Protein AF-A0AAW1U3R9-F1 (afdb_monomer_lite)

Structure (mmCIF, N/CA/C/O backbone):
data_AF-A0AAW1U3R9-F1
#
_entry.id   AF-A0AAW1U3R9-F1
#
loop_
_atom_site.group_PDB
_atom_site.id
_atom_site.type_symbol
_atom_site.label_atom_id
_atom_site.label_alt_id
_atom_site.label_comp_id
_atom_site.label_asym_id
_atom_site.label_entity_id
_atom_site.label_seq_id
_atom_site.pdbx_PDB_ins_code
_atom_site.Cartn_x
_atom_site.Cartn_y
_atom_site.Cartn_z
_atom_site.occupancy
_atom_site.B_iso_or_equiv
_atom_site.auth_seq_id
_atom_site.auth_comp_id
_atom_site.auth_asym_id
_atom_site.auth_atom_id
_atom_site.pdbx_PDB_model_num
ATOM 1 N N . MET A 1 1 ? 15.824 16.872 3.178 1.00 39.62 1 MET A N 1
ATOM 2 C CA . MET A 1 1 ? 15.688 17.843 2.066 1.00 39.62 1 MET A CA 1
ATOM 3 C C . MET A 1 1 ? 14.621 17.312 1.113 1.00 39.62 1 MET A C 1
ATOM 5 O O . MET A 1 1 ? 14.608 16.121 0.839 1.00 39.62 1 MET A O 1
ATOM 9 N N . LYS A 1 2 ? 13.639 18.150 0.780 1.00 33.94 2 LYS A N 1
ATOM 10 C CA . LYS A 1 2 ? 12.244 17.809 0.446 1.00 33.94 2 LYS A CA 1
ATOM 11 C C . LYS A 1 2 ? 12.051 17.115 -0.921 1.00 33.94 2 LYS A C 1
ATOM 13 O O . LYS A 1 2 ? 12.224 17.749 -1.955 1.00 33.94 2 LYS A O 1
ATOM 18 N N . ILE A 1 3 ? 11.537 15.877 -0.913 1.00 35.34 3 ILE A N 1
ATOM 19 C CA . ILE A 1 3 ? 10.989 15.149 -2.088 1.00 35.34 3 ILE A CA 1
ATOM 20 C C . ILE A 1 3 ? 9.846 15.938 -2.759 1.00 35.34 3 ILE A C 1
ATOM 22 O O . ILE A 1 3 ? 9.614 15.820 -3.958 1.00 35.34 3 ILE A O 1
ATOM 26 N N . THR A 1 4 ? 9.201 16.838 -2.013 1.00 36.66 4 THR A N 1
ATOM 27 C CA . THR A 1 4 ? 8.191 17.774 -2.518 1.00 36.66 4 THR A CA 1
ATOM 28 C C . THR A 1 4 ? 8.720 18.676 -3.632 1.00 36.66 4 THR A C 1
ATOM 30 O O . THR A 1 4 ? 7.953 19.051 -4.501 1.00 36.66 4 THR A O 1
ATOM 33 N N . HIS A 1 5 ? 10.016 19.011 -3.651 1.00 41.31 5 HIS A N 1
ATOM 34 C CA . HIS A 1 5 ? 10.541 19.919 -4.675 1.00 41.31 5 HIS A CA 1
ATOM 35 C C . HIS A 1 5 ? 10.673 19.224 -6.037 1.00 41.31 5 HIS A C 1
ATOM 37 O O . HIS A 1 5 ? 10.404 19.842 -7.053 1.00 41.31 5 HIS A O 1
ATOM 43 N N . ILE A 1 6 ? 10.983 17.927 -6.099 1.00 42.72 6 ILE A N 1
ATOM 44 C CA . ILE A 1 6 ? 11.192 17.245 -7.390 1.00 42.72 6 ILE A CA 1
ATOM 45 C C . ILE A 1 6 ? 9.879 17.120 -8.179 1.00 42.72 6 ILE A C 1
ATOM 47 O O . ILE A 1 6 ? 9.865 17.349 -9.387 1.00 42.72 6 ILE A O 1
ATOM 51 N N . ASN A 1 7 ? 8.766 16.838 -7.497 1.00 37.41 7 ASN A N 1
ATOM 52 C CA . ASN A 1 7 ? 7.458 16.741 -8.147 1.00 37.41 7 ASN A CA 1
ATOM 53 C C . ASN A 1 7 ? 6.934 18.113 -8.592 1.00 37.41 7 ASN A C 1
ATOM 55 O O . ASN A 1 7 ? 6.394 18.215 -9.688 1.00 37.41 7 ASN A O 1
ATOM 59 N N . THR A 1 8 ? 7.163 19.176 -7.813 1.00 43.41 8 THR A N 1
ATOM 60 C CA . THR A 1 8 ? 6.803 20.543 -8.222 1.00 43.41 8 THR A CA 1
ATOM 61 C C . THR A 1 8 ? 7.643 21.020 -9.408 1.00 43.41 8 THR A C 1
ATOM 63 O O . THR A 1 8 ? 7.096 21.614 -10.326 1.00 43.41 8 THR A O 1
ATOM 66 N N . TYR A 1 9 ? 8.936 20.682 -9.464 1.00 46.53 9 TYR A N 1
ATOM 67 C CA . TYR A 1 9 ? 9.798 21.022 -10.601 1.00 46.53 9 TYR A CA 1
ATOM 68 C C . TYR A 1 9 ? 9.430 20.265 -11.884 1.00 46.53 9 TYR A C 1
ATOM 70 O O . TYR A 1 9 ? 9.568 20.822 -12.970 1.00 46.53 9 TYR A O 1
ATOM 78 N N . LEU A 1 10 ? 8.940 19.024 -11.789 1.00 44.44 10 LEU A N 1
ATOM 79 C CA . LEU A 1 10 ? 8.416 18.285 -12.944 1.00 44.44 10 LEU A CA 1
ATOM 80 C C . LEU A 1 10 ? 7.095 18.882 -13.447 1.00 44.44 10 LEU A C 1
ATOM 82 O O . LEU A 1 10 ? 6.896 18.989 -14.654 1.00 44.44 10 LEU A O 1
ATOM 86 N N . ASP A 1 11 ? 6.229 19.329 -12.539 1.00 45.34 11 ASP A N 1
ATOM 87 C CA . ASP A 1 11 ? 4.940 19.930 -12.888 1.00 45.34 11 ASP A CA 1
ATOM 88 C C . ASP A 1 11 ? 5.079 21.379 -13.404 1.00 45.34 11 ASP A C 1
ATOM 90 O O . ASP A 1 11 ? 4.362 21.792 -14.318 1.00 45.34 11 ASP A O 1
ATOM 94 N N . GLU A 1 12 ? 6.046 22.144 -12.884 1.00 46.62 12 GLU A N 1
ATOM 95 C CA . GLU A 1 12 ? 6.396 23.496 -13.345 1.00 46.62 12 GLU A CA 1
ATOM 96 C C . GLU A 1 12 ? 7.196 23.483 -14.653 1.00 46.62 12 GLU A C 1
ATOM 98 O O . GLU A 1 12 ? 6.932 24.302 -15.534 1.00 46.62 12 GLU A O 1
ATOM 103 N N . ALA A 1 13 ? 8.105 22.520 -14.852 1.00 47.97 13 ALA A N 1
ATOM 104 C CA . ALA A 1 13 ? 8.829 22.363 -16.117 1.00 47.97 13 ALA A CA 1
ATOM 105 C C . ALA A 1 13 ? 7.914 21.974 -17.293 1.00 47.97 13 ALA A C 1
ATOM 107 O O . ALA A 1 13 ? 8.300 22.153 -18.449 1.00 47.97 13 ALA A O 1
ATOM 108 N N . MET A 1 14 ? 6.702 21.481 -17.013 1.00 48.50 14 MET A N 1
ATOM 109 C CA . MET A 1 14 ? 5.682 21.170 -18.019 1.00 48.50 14 MET A CA 1
ATOM 110 C C . MET A 1 14 ? 4.652 22.297 -18.246 1.00 48.50 14 MET A C 1
ATOM 112 O O . MET A 1 14 ? 3.808 22.152 -19.133 1.00 48.50 14 MET A O 1
ATOM 116 N N . LYS A 1 15 ? 4.681 23.417 -17.495 1.00 48.59 15 LYS A N 1
ATOM 117 C CA . LYS A 1 15 ? 3.555 24.380 -17.460 1.00 48.59 15 LYS A CA 1
ATOM 118 C C . LYS A 1 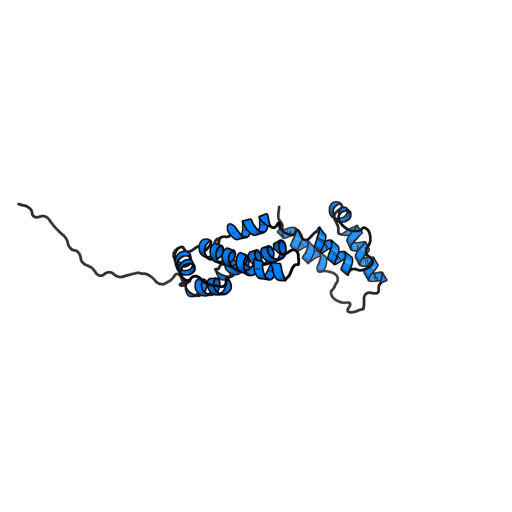15 ? 3.646 25.682 -18.279 1.00 48.59 15 LYS A C 1
ATOM 120 O O . LYS A 1 15 ? 2.563 26.162 -18.617 1.00 48.59 15 LYS A O 1
ATOM 125 N N . PRO A 1 16 ? 4.789 26.241 -18.727 1.00 48.34 16 PRO A N 1
ATOM 126 C CA . PRO A 1 16 ? 4.748 27.368 -19.660 1.00 48.34 16 PRO A CA 1
ATOM 127 C C . PRO A 1 16 ? 5.322 26.973 -21.028 1.00 48.34 16 PRO A C 1
ATOM 129 O O . PRO A 1 16 ? 6.517 27.094 -21.277 1.00 48.34 16 PRO A O 1
ATOM 132 N N . GLY A 1 17 ? 4.458 26.492 -21.929 1.00 42.78 17 GLY A N 1
ATOM 133 C CA . GLY A 1 17 ? 4.815 26.332 -23.348 1.00 42.78 17 GLY A CA 1
ATOM 134 C C . GLY A 1 17 ? 3.877 25.458 -24.183 1.00 42.78 17 GLY A C 1
ATOM 135 O O . GLY A 1 17 ? 3.755 25.677 -25.381 1.00 42.78 17 GLY A O 1
ATOM 136 N N . ILE A 1 18 ? 3.156 24.512 -23.572 1.00 47.62 18 ILE A N 1
ATOM 137 C CA . ILE A 1 18 ? 2.282 23.564 -24.298 1.00 47.62 18 ILE A CA 1
ATOM 138 C C . ILE A 1 18 ? 0.800 23.921 -24.105 1.00 47.62 18 ILE A C 1
ATOM 140 O O . ILE A 1 18 ? -0.065 23.073 -23.909 1.00 47.62 18 ILE A O 1
ATOM 144 N N . ARG A 1 19 ? 0.475 25.216 -24.136 1.00 42.66 19 ARG A N 1
ATOM 145 C CA . ARG A 1 19 ? -0.903 25.671 -24.348 1.00 42.66 19 ARG A CA 1
ATOM 146 C C . ARG A 1 19 ? -0.924 26.447 -25.654 1.00 42.66 19 ARG A C 1
ATOM 148 O O . ARG A 1 19 ? -0.428 27.563 -25.707 1.00 42.66 19 ARG A O 1
ATOM 155 N N . LYS A 1 20 ? -1.542 25.829 -26.665 1.00 44.88 20 LYS A N 1
ATOM 156 C CA . LYS A 1 20 ? -1.726 26.277 -28.059 1.00 44.88 20 LYS A CA 1
ATOM 157 C C . LYS A 1 20 ? -0.583 25.935 -29.017 1.00 44.88 20 LYS A C 1
ATOM 159 O O . LYS A 1 20 ? 0.179 26.792 -29.427 1.00 44.88 20 LYS A O 1
ATOM 164 N N . THR A 1 21 ? -0.578 24.693 -29.482 1.00 38.50 21 THR A N 1
ATOM 165 C CA . THR A 1 21 ? -0.557 24.398 -30.925 1.00 38.50 21 THR A CA 1
ATOM 166 C C . THR A 1 21 ? -1.086 22.980 -31.112 1.00 38.50 21 THR A C 1
ATOM 168 O O . THR A 1 21 ? -0.367 21.998 -30.982 1.00 38.50 21 THR A O 1
ATOM 171 N N . GLY A 1 22 ? -2.375 22.866 -31.436 1.00 40.59 22 GLY A N 1
ATOM 172 C CA . GLY A 1 22 ? -2.944 21.670 -32.066 1.00 40.59 22 GLY A CA 1
ATOM 173 C C . GLY A 1 22 ? -2.474 21.535 -33.518 1.00 40.59 22 GLY A C 1
ATOM 174 O O . GLY A 1 22 ? -3.280 21.292 -34.405 1.00 40.59 22 GLY A O 1
ATOM 175 N N . ALA A 1 23 ? -1.184 21.764 -33.769 1.00 42.22 23 ALA A N 1
ATOM 176 C CA . ALA A 1 23 ? -0.539 21.563 -35.052 1.00 42.22 23 ALA A CA 1
ATOM 177 C C . ALA A 1 23 ? 0.399 20.375 -34.872 1.00 42.22 23 ALA A C 1
ATOM 179 O O . ALA A 1 23 ? 1.273 20.403 -34.008 1.00 42.22 23 ALA A O 1
ATOM 180 N N . SER A 1 24 ? 0.158 19.318 -35.643 1.00 52.19 24 SER A N 1
ATOM 181 C CA . SER A 1 24 ? 0.940 18.084 -35.643 1.00 52.19 24 SER A CA 1
ATOM 182 C C . SER A 1 24 ? 2.437 18.413 -35.632 1.00 52.19 24 SER A C 1
ATOM 184 O O . SER A 1 24 ? 2.972 18.906 -36.626 1.00 52.19 24 SER A O 1
ATOM 186 N N . ILE A 1 25 ? 3.107 18.218 -34.488 1.00 58.38 25 ILE A N 1
ATOM 187 C CA . ILE A 1 25 ? 4.553 18.433 -34.379 1.00 58.38 25 ILE A CA 1
ATOM 188 C C . ILE A 1 25 ? 5.190 17.465 -35.372 1.00 58.38 25 ILE A C 1
ATOM 190 O O . ILE A 1 25 ? 5.087 16.247 -35.204 1.00 58.38 25 ILE A O 1
ATOM 194 N N . ASN A 1 26 ? 5.812 18.009 -36.417 1.00 69.75 26 ASN A N 1
ATOM 195 C CA . ASN A 1 26 ? 6.507 17.223 -37.426 1.00 69.75 26 ASN A CA 1
ATOM 196 C C . ASN A 1 26 ? 7.661 16.419 -36.795 1.00 69.75 26 ASN A C 1
ATOM 198 O O . ASN A 1 26 ? 8.119 16.697 -35.684 1.00 69.75 26 ASN A O 1
ATOM 202 N N . GLU A 1 27 ? 8.140 15.394 -37.495 1.00 63.88 27 GLU A N 1
ATOM 203 C CA . GLU A 1 27 ? 9.161 14.486 -36.957 1.00 63.88 27 GLU A CA 1
ATOM 204 C C . GLU A 1 27 ? 10.442 15.209 -36.510 1.00 63.88 27 GLU A C 1
ATOM 206 O O . GLU A 1 27 ? 11.041 14.867 -35.488 1.00 63.88 27 GLU A O 1
ATOM 211 N N . SER A 1 28 ? 10.807 16.276 -37.221 1.00 65.38 28 SER A N 1
ATOM 212 C CA . SER A 1 28 ? 11.944 17.138 -36.896 1.00 65.38 28 SER A CA 1
ATOM 213 C C . SER 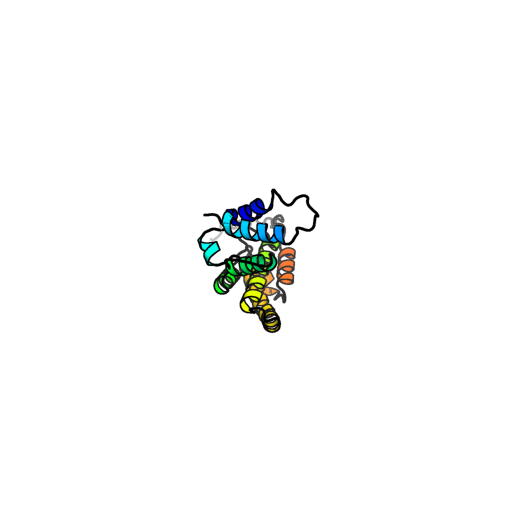A 1 28 ? 11.756 17.903 -35.581 1.00 65.38 28 SER A C 1
ATOM 215 O O . SER A 1 28 ? 12.684 17.970 -34.775 1.00 65.38 28 SER A O 1
ATOM 217 N N . GLY A 1 29 ? 10.559 18.430 -35.312 1.00 68.38 29 GLY A N 1
ATOM 218 C CA . GLY A 1 29 ? 10.229 19.104 -34.055 1.00 68.38 29 GLY A CA 1
ATOM 219 C C . GLY A 1 29 ? 10.221 18.144 -32.867 1.00 68.38 29 GLY A C 1
ATOM 220 O O . GLY A 1 29 ? 10.686 18.497 -31.782 1.00 68.38 29 GLY A O 1
ATOM 221 N N . ARG A 1 30 ? 9.784 16.894 -33.084 1.00 66.44 30 ARG A N 1
ATOM 222 C CA . ARG A 1 30 ? 9.853 15.833 -32.068 1.00 66.44 30 ARG A CA 1
ATOM 223 C C . ARG A 1 30 ? 11.303 15.524 -31.695 1.00 66.44 30 ARG A C 1
ATOM 225 O O . ARG A 1 30 ? 11.636 15.615 -30.518 1.00 66.44 30 ARG A O 1
ATOM 232 N N . LYS A 1 31 ? 12.174 15.282 -32.683 1.00 69.06 31 LYS A N 1
ATOM 233 C CA . LYS A 1 31 ? 13.616 15.039 -32.468 1.00 69.06 31 LYS A CA 1
ATOM 234 C C . LYS A 1 31 ? 14.325 16.212 -31.788 1.00 69.06 31 LYS A C 1
ATOM 236 O O . LYS A 1 31 ? 15.209 16.003 -30.955 1.00 69.06 31 LYS A O 1
ATOM 241 N N . PHE A 1 32 ? 13.942 17.447 -32.116 1.00 73.69 32 PHE A N 1
ATOM 242 C CA . PHE A 1 32 ? 14.482 18.638 -31.459 1.00 73.69 32 PHE A CA 1
ATOM 243 C C . PHE A 1 32 ? 14.110 18.683 -29.971 1.00 73.69 32 PHE A C 1
ATOM 245 O O . PHE A 1 32 ? 14.983 18.898 -29.134 1.00 73.69 32 PHE A O 1
ATOM 252 N N . LEU A 1 33 ? 12.847 18.407 -29.629 1.00 70.06 33 LEU A N 1
ATOM 253 C CA . LEU A 1 33 ? 12.381 18.334 -28.241 1.00 70.06 33 LEU A CA 1
ATOM 254 C C . LEU A 1 33 ? 13.094 17.233 -27.449 1.00 70.06 33 LEU A C 1
ATOM 256 O O . LEU A 1 33 ? 13.554 17.494 -26.338 1.00 70.06 33 LEU A O 1
ATOM 260 N N . THR A 1 34 ? 13.253 16.037 -28.025 1.00 70.94 34 THR A N 1
ATOM 261 C CA . THR A 1 34 ? 14.013 14.937 -27.408 1.00 70.94 34 THR A CA 1
ATOM 262 C C . THR A 1 34 ? 15.437 15.383 -27.069 1.00 70.94 34 THR A C 1
ATOM 264 O O . THR A 1 34 ? 15.878 15.268 -25.926 1.00 70.94 34 THR A O 1
ATOM 267 N N . ASN A 1 35 ? 16.146 15.958 -28.045 1.00 71.69 35 ASN A N 1
ATOM 268 C CA . ASN A 1 35 ? 17.522 16.419 -27.869 1.00 71.69 35 ASN A CA 1
ATOM 269 C C . ASN A 1 35 ? 17.633 17.577 -26.877 1.00 71.69 35 ASN A C 1
ATOM 271 O O . ASN A 1 35 ? 18.575 17.624 -26.087 1.00 71.69 35 ASN A O 1
ATOM 275 N N . PHE A 1 36 ? 16.678 18.505 -26.900 1.00 75.56 36 PHE A N 1
ATOM 276 C CA . PHE A 1 36 ? 16.628 19.612 -25.959 1.00 75.56 36 PHE A CA 1
ATOM 277 C C . PHE A 1 36 ? 16.486 19.103 -24.522 1.00 75.56 36 PHE A C 1
ATOM 279 O O . PHE A 1 36 ? 17.268 19.504 -23.660 1.00 75.56 36 PHE A O 1
ATOM 286 N N . VAL A 1 37 ? 15.555 18.179 -24.265 1.00 71.44 37 VAL A N 1
ATOM 287 C CA . VAL A 1 37 ? 15.361 17.581 -22.935 1.00 71.44 37 VAL A CA 1
ATOM 288 C C . VAL A 1 37 ? 16.625 16.848 -22.481 1.00 71.44 37 VAL A C 1
ATOM 290 O O . VAL A 1 37 ? 17.114 17.124 -21.385 1.00 71.44 37 VAL A O 1
ATOM 293 N N . LEU A 1 38 ? 17.205 16.000 -23.338 1.00 68.38 38 LEU A N 1
ATOM 294 C CA . LEU A 1 38 ? 18.413 15.233 -23.017 1.00 68.38 38 LEU A CA 1
ATOM 295 C C . LEU A 1 38 ? 19.617 16.114 -22.676 1.00 68.38 38 LEU A C 1
ATOM 297 O O . LEU A 1 38 ? 20.363 15.807 -21.748 1.00 68.38 38 LEU A O 1
ATOM 301 N N . LYS A 1 39 ? 19.811 17.215 -23.410 1.00 69.12 39 LYS A N 1
ATOM 302 C CA . LYS A 1 39 ? 20.983 18.086 -23.242 1.00 69.12 39 LYS A CA 1
ATOM 303 C C . LYS A 1 39 ? 20.827 19.094 -22.108 1.00 69.12 39 LYS A C 1
ATOM 305 O O . LYS A 1 39 ? 21.793 19.324 -21.382 1.00 69.12 39 LYS A O 1
ATOM 310 N N . SER A 1 40 ? 19.644 19.694 -21.963 1.00 67.62 40 SER A N 1
ATOM 311 C CA . SER A 1 40 ? 19.455 20.901 -21.141 1.00 67.62 40 SER A CA 1
ATOM 312 C C . SER A 1 40 ? 18.721 20.683 -19.819 1.00 67.62 40 SER A C 1
ATOM 314 O O . SER A 1 40 ? 18.871 21.497 -18.910 1.00 67.62 40 SER A O 1
ATOM 316 N N . ARG A 1 41 ? 17.907 19.626 -19.693 1.00 68.81 41 ARG A N 1
ATOM 317 C CA . ARG A 1 41 ? 17.004 19.450 -18.538 1.00 68.81 41 ARG A CA 1
ATOM 318 C C . ARG A 1 41 ? 17.384 18.300 -17.615 1.00 68.81 41 ARG A C 1
ATOM 320 O O . ARG A 1 41 ? 16.814 18.183 -16.534 1.00 68.81 41 ARG A O 1
ATOM 327 N N . LEU A 1 42 ? 18.330 17.462 -18.022 1.00 69.25 42 LEU A N 1
ATOM 328 C CA . LEU A 1 42 ? 18.766 16.306 -17.249 1.00 69.25 42 LEU A CA 1
ATOM 329 C C . LEU A 1 42 ? 20.080 16.579 -16.523 1.00 69.25 42 LEU A C 1
ATOM 331 O O . LEU A 1 42 ? 20.986 17.211 -17.064 1.00 69.25 42 LEU A O 1
ATOM 335 N N . THR A 1 43 ? 20.191 16.060 -15.302 1.00 70.31 43 THR A N 1
ATOM 336 C CA . THR A 1 43 ? 21.450 16.055 -14.549 1.00 70.31 43 THR A CA 1
ATOM 337 C C . THR A 1 43 ? 22.458 15.106 -15.203 1.00 70.31 43 THR A C 1
ATOM 339 O O . THR A 1 43 ? 22.068 14.160 -15.886 1.00 70.31 43 THR A O 1
ATOM 342 N N . GLU A 1 44 ? 23.758 15.301 -14.973 1.00 69.44 44 GLU A N 1
ATOM 343 C CA . GLU A 1 44 ? 24.800 14.436 -15.558 1.00 69.44 44 GLU A CA 1
ATOM 344 C C . GLU A 1 44 ? 24.622 12.954 -15.179 1.00 69.44 44 GLU A C 1
ATOM 346 O O . GLU A 1 44 ? 24.692 12.075 -16.034 1.00 69.44 44 GLU A O 1
ATOM 351 N N . ASN A 1 45 ? 24.253 12.663 -13.927 1.00 59.72 45 ASN A N 1
ATOM 352 C CA . ASN A 1 45 ? 23.905 11.300 -13.500 1.00 59.72 45 ASN A CA 1
ATOM 353 C C . ASN A 1 45 ? 22.686 10.745 -14.262 1.00 59.72 45 ASN A C 1
ATOM 355 O O . ASN A 1 45 ? 22.625 9.553 -14.555 1.00 59.72 45 ASN A O 1
ATOM 359 N N . ALA A 1 46 ? 21.713 11.595 -14.607 1.00 61.78 46 ALA A N 1
ATOM 360 C CA . ALA A 1 46 ? 20.562 11.167 -15.387 1.00 61.78 46 ALA A CA 1
ATOM 361 C C . ALA A 1 46 ? 20.924 10.873 -16.853 1.00 61.78 46 ALA A C 1
ATOM 363 O O . ALA A 1 46 ? 20.444 9.890 -17.414 1.00 61.78 46 ALA A O 1
ATOM 364 N N . LYS A 1 47 ? 21.822 11.666 -17.448 1.00 71.19 47 LYS A N 1
ATOM 365 C CA . LYS A 1 47 ? 22.336 11.443 -18.809 1.00 71.19 47 LYS A CA 1
ATOM 366 C C . LYS A 1 47 ? 23.092 10.118 -18.941 1.00 71.19 47 LYS A C 1
ATOM 368 O O . LYS A 1 47 ? 22.968 9.466 -19.967 1.00 71.19 47 LYS A O 1
ATOM 373 N N . ILE A 1 48 ? 23.815 9.691 -17.900 1.00 71.88 48 ILE A N 1
ATOM 374 C CA . ILE A 1 48 ? 24.542 8.406 -17.879 1.00 71.88 48 ILE A CA 1
ATOM 375 C C . ILE A 1 48 ? 23.588 7.199 -17.910 1.00 71.88 48 ILE A C 1
ATOM 377 O O . ILE A 1 48 ? 23.915 6.164 -18.484 1.00 71.88 48 ILE A O 1
ATOM 381 N N . ARG A 1 49 ? 22.412 7.308 -17.280 1.00 65.94 49 ARG A N 1
ATOM 382 C CA . ARG A 1 49 ? 21.455 6.192 -17.130 1.00 65.94 49 ARG A CA 1
ATOM 383 C C . ARG A 1 49 ? 20.444 6.086 -18.273 1.00 65.94 49 ARG A C 1
ATOM 385 O O . ARG A 1 49 ? 19.689 5.122 -18.321 1.00 65.94 49 ARG A O 1
ATOM 392 N N . LEU A 1 50 ? 20.398 7.080 -19.154 1.00 75.56 50 LEU A N 1
ATOM 393 C CA . LEU A 1 50 ? 19.525 7.113 -20.324 1.00 75.56 50 LEU A CA 1
ATOM 394 C C . LEU A 1 50 ? 20.329 6.814 -21.581 1.00 75.56 50 LEU A C 1
ATOM 396 O O . LEU A 1 50 ? 21.533 7.056 -21.644 1.00 75.56 50 LEU A O 1
ATOM 400 N N . ARG A 1 51 ? 19.647 6.346 -22.626 1.00 72.12 51 ARG A N 1
ATOM 401 C CA . ARG A 1 51 ? 20.254 6.281 -23.959 1.00 72.12 51 ARG A CA 1
ATOM 402 C C . ARG A 1 51 ? 20.658 7.678 -24.434 1.00 72.12 51 ARG A C 1
ATOM 404 O O . ARG A 1 51 ? 19.997 8.672 -24.134 1.00 72.12 51 ARG A O 1
ATOM 411 N N . GLN A 1 52 ? 21.735 7.736 -25.214 1.00 68.94 52 GLN A N 1
ATOM 412 C CA . GLN A 1 52 ? 22.260 8.989 -25.764 1.00 68.94 52 GLN A CA 1
ATOM 413 C C . GLN A 1 52 ? 21.358 9.576 -26.861 1.00 68.94 52 GLN A C 1
ATOM 415 O O . GLN A 1 52 ? 21.352 10.788 -27.069 1.00 68.94 52 GLN A O 1
ATOM 420 N N . THR A 1 53 ? 20.582 8.731 -27.544 1.00 73.31 53 THR A N 1
ATOM 421 C CA . THR A 1 53 ? 19.664 9.113 -28.621 1.00 73.31 53 THR A CA 1
ATOM 422 C C . THR A 1 53 ? 18.369 8.305 -28.542 1.00 73.31 53 THR A C 1
ATOM 424 O O . THR A 1 53 ? 18.358 7.159 -28.088 1.00 73.31 53 THR A O 1
ATOM 427 N N . TYR A 1 54 ? 17.267 8.910 -28.991 1.00 74.12 54 TYR A N 1
ATOM 428 C CA . TYR A 1 54 ? 15.973 8.245 -29.136 1.00 74.12 54 TYR A CA 1
ATOM 429 C C . TYR A 1 54 ? 15.331 8.677 -30.448 1.00 74.12 54 TYR A C 1
ATOM 431 O O . TYR A 1 54 ? 15.248 9.872 -30.733 1.00 74.12 54 TYR A O 1
ATOM 439 N N . ASP A 1 55 ? 14.849 7.704 -31.216 1.00 71.81 55 ASP A N 1
ATOM 440 C CA . ASP A 1 55 ? 14.164 7.955 -32.488 1.00 71.81 55 ASP A CA 1
ATOM 441 C C . ASP A 1 55 ? 12.709 8.389 -32.285 1.00 71.81 55 ASP A C 1
ATOM 443 O O . ASP A 1 55 ? 12.158 9.149 -33.080 1.00 71.81 55 ASP A O 1
ATOM 447 N N . LEU A 1 56 ? 12.105 7.942 -31.180 1.00 71.44 56 LEU A N 1
ATOM 448 C CA . LEU A 1 56 ? 10.725 8.218 -30.803 1.00 71.44 56 LEU A CA 1
ATOM 449 C C . LEU A 1 56 ? 10.659 8.771 -29.380 1.00 71.44 56 LEU A C 1
ATOM 451 O O . LEU A 1 56 ? 11.295 8.254 -28.458 1.00 71.44 56 LEU A O 1
ATOM 455 N N . ASN A 1 57 ? 9.808 9.777 -29.183 1.00 68.62 57 ASN A N 1
ATOM 456 C CA . ASN A 1 57 ? 9.541 10.356 -27.863 1.00 68.62 57 ASN A CA 1
ATOM 457 C C . ASN A 1 57 ? 9.010 9.317 -26.866 1.00 68.62 57 ASN A C 1
ATOM 459 O O . ASN A 1 57 ? 9.320 9.382 -25.681 1.00 68.62 57 ASN A O 1
ATOM 463 N N . GLU A 1 58 ? 8.247 8.340 -27.347 1.00 71.69 58 GLU A N 1
ATOM 464 C CA . GLU A 1 58 ? 7.708 7.243 -26.540 1.00 71.69 58 GLU A CA 1
ATOM 465 C C . GLU A 1 58 ? 8.817 6.396 -25.909 1.00 71.69 58 GLU A C 1
ATOM 467 O O . GLU A 1 58 ? 8.701 6.002 -24.750 1.00 71.69 58 GLU A O 1
ATOM 472 N N . LEU A 1 59 ? 9.928 6.188 -26.625 1.00 73.25 59 LEU A N 1
ATOM 473 C CA . LEU A 1 59 ? 11.084 5.455 -26.111 1.00 73.25 59 LEU A CA 1
ATOM 474 C C . LEU A 1 59 ? 11.808 6.249 -25.020 1.00 73.25 59 LEU A C 1
ATOM 476 O O . LEU A 1 59 ? 12.199 5.665 -24.013 1.00 73.25 59 LEU A O 1
ATOM 480 N N . LEU A 1 60 ? 11.927 7.574 -25.175 1.00 76.25 60 LEU A N 1
ATOM 481 C CA . LEU A 1 60 ? 12.471 8.447 -24.129 1.00 76.25 60 LEU A CA 1
ATOM 482 C C . LEU A 1 60 ? 11.589 8.412 -22.877 1.00 76.25 60 LEU A C 1
ATOM 484 O O . LEU A 1 60 ? 12.094 8.263 -21.768 1.00 76.25 60 LEU A O 1
ATOM 488 N N . ILE A 1 61 ? 10.270 8.517 -23.043 1.00 71.88 61 ILE A N 1
ATOM 489 C CA . ILE A 1 61 ? 9.322 8.456 -21.925 1.00 71.88 61 ILE A CA 1
ATOM 490 C C . ILE A 1 61 ? 9.397 7.089 -21.237 1.00 71.88 61 ILE A C 1
ATOM 492 O O . ILE A 1 61 ? 9.426 7.031 -20.009 1.00 71.88 61 ILE A O 1
ATOM 496 N N . ALA A 1 62 ? 9.466 5.992 -21.993 1.00 72.00 62 ALA A N 1
ATOM 497 C CA . ALA A 1 62 ? 9.598 4.648 -21.439 1.00 72.00 62 ALA A CA 1
ATOM 498 C C . ALA A 1 62 ? 10.897 4.479 -20.636 1.00 72.00 62 ALA A C 1
ATOM 500 O O . ALA A 1 62 ? 10.867 3.934 -19.532 1.00 72.00 62 ALA A O 1
ATOM 501 N N . ASP A 1 63 ? 12.023 4.987 -21.141 1.00 73.19 63 ASP A N 1
ATOM 502 C CA . ASP A 1 63 ? 13.319 4.859 -20.470 1.00 73.19 63 ASP A CA 1
ATOM 503 C C . ASP A 1 63 ? 13.437 5.803 -19.262 1.00 73.19 63 ASP A C 1
ATOM 505 O O . ASP A 1 63 ? 13.988 5.424 -18.228 1.00 73.19 63 ASP A O 1
ATOM 509 N N . LEU A 1 64 ? 12.826 6.992 -19.321 1.00 72.62 64 LEU A N 1
ATOM 510 C CA . LEU A 1 64 ? 12.672 7.873 -18.160 1.00 72.62 64 LEU A CA 1
ATOM 511 C C . LEU A 1 64 ? 11.839 7.203 -17.064 1.00 72.62 64 LEU A C 1
ATOM 513 O O . LEU A 1 64 ? 12.235 7.191 -15.898 1.00 72.62 64 LEU A O 1
ATOM 517 N N . ARG A 1 65 ? 10.715 6.581 -17.437 1.00 67.31 65 ARG A N 1
ATOM 518 C CA . ARG A 1 65 ? 9.882 5.810 -16.506 1.00 67.31 65 ARG A CA 1
ATOM 519 C C . ARG A 1 65 ? 10.646 4.632 -15.911 1.00 67.31 65 ARG A C 1
ATOM 521 O O . ARG A 1 65 ? 10.539 4.384 -14.718 1.00 67.31 65 ARG A O 1
ATOM 528 N N . LYS A 1 66 ? 11.442 3.932 -16.715 1.00 69.81 66 LYS A N 1
ATOM 529 C CA . LYS A 1 66 ? 12.236 2.783 -16.272 1.00 69.81 66 LYS A CA 1
ATOM 530 C C . LYS A 1 66 ? 13.346 3.168 -15.292 1.00 69.81 66 LYS A C 1
ATOM 532 O O . LYS A 1 66 ? 13.553 2.458 -14.315 1.00 69.81 66 LYS A O 1
ATOM 537 N N . ASN A 1 67 ? 14.065 4.256 -15.563 1.00 66.69 67 ASN A N 1
ATOM 538 C CA . ASN A 1 67 ? 15.295 4.594 -14.840 1.00 66.69 67 ASN A CA 1
ATOM 539 C C . ASN A 1 67 ? 15.099 5.620 -13.709 1.00 66.69 67 ASN A C 1
ATOM 541 O O . ASN A 1 67 ? 15.944 5.689 -12.815 1.00 66.69 67 ASN A O 1
ATOM 545 N N . PHE A 1 68 ? 14.020 6.418 -13.733 1.00 63.25 68 PHE A N 1
ATOM 546 C CA . PHE A 1 68 ? 13.843 7.562 -12.819 1.00 63.25 68 PHE A CA 1
ATOM 547 C C . PHE A 1 68 ? 12.529 7.589 -12.053 1.00 63.25 68 PHE A C 1
ATOM 549 O O . PHE A 1 68 ? 12.449 8.302 -11.053 1.00 63.25 68 PHE A O 1
ATOM 556 N N . ILE A 1 69 ? 11.529 6.789 -12.430 1.00 63.22 69 ILE A N 1
ATOM 557 C CA . ILE A 1 69 ? 10.506 6.431 -11.449 1.00 63.22 69 ILE A CA 1
ATOM 558 C C . ILE A 1 69 ? 11.197 5.445 -10.522 1.00 63.22 69 ILE A C 1
ATOM 560 O O . ILE A 1 69 ? 11.353 4.272 -10.855 1.00 63.22 69 ILE A O 1
ATOM 564 N N . GLN A 1 70 ? 11.686 5.937 -9.383 1.00 56.66 70 GLN A N 1
ATOM 565 C CA . GLN A 1 70 ? 12.137 5.068 -8.306 1.00 56.66 70 GLN A CA 1
ATOM 566 C C . GLN A 1 70 ? 10.970 4.145 -7.951 1.00 56.66 70 GLN A C 1
ATOM 568 O O . GLN A 1 70 ? 10.052 4.541 -7.236 1.00 56.66 70 GLN A O 1
ATOM 573 N N . LYS A 1 71 ? 10.992 2.911 -8.465 1.00 64.50 71 LYS A N 1
ATOM 574 C CA . LYS A 1 71 ? 10.174 1.843 -7.908 1.00 64.50 71 LYS A CA 1
ATOM 575 C C . LYS A 1 71 ? 10.656 1.685 -6.475 1.00 64.50 71 LYS A C 1
ATOM 577 O O . LYS A 1 71 ? 11.812 1.322 -6.254 1.00 64.50 71 LYS A O 1
ATOM 582 N N . GLN A 1 72 ? 9.809 2.033 -5.511 1.00 70.31 72 GLN A N 1
ATOM 583 C CA . GLN A 1 72 ? 10.073 1.674 -4.125 1.00 70.31 72 GLN A CA 1
ATOM 584 C C . GLN A 1 72 ? 10.348 0.168 -4.097 1.00 70.31 72 GLN A C 1
ATOM 586 O O . GLN A 1 72 ? 9.650 -0.607 -4.751 1.00 70.31 72 GLN A O 1
ATOM 591 N N . SER A 1 73 ? 11.426 -0.240 -3.428 1.00 85.62 73 SER A N 1
ATOM 592 C CA . SER A 1 73 ? 11.781 -1.656 -3.383 1.00 85.62 73 SER A CA 1
ATOM 593 C C . SER A 1 73 ? 10.660 -2.452 -2.705 1.00 85.62 73 SER A C 1
ATOM 595 O O . SER A 1 73 ? 10.003 -1.925 -1.805 1.00 85.62 73 SER A O 1
ATOM 597 N N . ILE A 1 74 ? 10.456 -3.714 -3.100 1.00 89.81 74 ILE A N 1
ATOM 598 C CA . ILE A 1 74 ? 9.467 -4.605 -2.463 1.00 89.81 74 ILE A CA 1
ATOM 599 C C . ILE A 1 74 ? 9.610 -4.589 -0.926 1.00 89.81 74 ILE A C 1
ATOM 601 O O . ILE A 1 74 ? 8.605 -4.344 -0.257 1.00 89.81 74 ILE A O 1
ATOM 605 N N . PRO A 1 75 ? 10.823 -4.711 -0.338 1.00 93.38 75 PRO A N 1
ATOM 606 C CA . PRO A 1 75 ? 10.993 -4.616 1.114 1.00 93.38 75 PRO A CA 1
ATOM 607 C C . PRO A 1 75 ? 10.538 -3.277 1.704 1.00 93.38 75 PRO A C 1
ATOM 609 O O . PRO A 1 75 ? 9.992 -3.235 2.804 1.00 93.38 75 PRO A O 1
ATOM 612 N N . THR A 1 76 ? 10.739 -2.171 0.981 1.00 92.44 76 THR A N 1
ATOM 613 C CA . THR A 1 76 ? 10.279 -0.845 1.414 1.00 92.44 76 THR A CA 1
ATOM 614 C C . THR A 1 76 ? 8.758 -0.773 1.438 1.00 92.44 76 THR A C 1
ATOM 616 O O . THR A 1 76 ? 8.198 -0.347 2.443 1.00 92.44 76 THR A O 1
ATOM 619 N N . ILE A 1 77 ? 8.090 -1.197 0.362 1.00 93.19 77 ILE A N 1
ATOM 620 C CA . ILE A 1 77 ? 6.624 -1.150 0.266 1.00 93.19 77 ILE A CA 1
ATOM 621 C C . ILE A 1 77 ? 6.004 -2.080 1.312 1.00 93.19 77 ILE A C 1
ATOM 623 O O . ILE A 1 77 ? 5.098 -1.668 2.028 1.00 93.19 77 ILE A O 1
ATOM 627 N N . SER A 1 78 ? 6.538 -3.295 1.453 1.00 95.19 78 SER A N 1
ATOM 628 C CA . SER A 1 78 ? 6.106 -4.263 2.464 1.00 95.19 78 SER A CA 1
ATOM 629 C C . SER A 1 78 ? 6.262 -3.699 3.881 1.00 95.19 78 SER A C 1
ATOM 631 O O . SER A 1 78 ? 5.305 -3.693 4.651 1.00 95.19 78 SER A O 1
ATOM 633 N N . SER A 1 79 ? 7.421 -3.121 4.214 1.00 96.00 79 SER A N 1
ATOM 634 C CA . SER A 1 79 ? 7.635 -2.489 5.522 1.00 96.00 79 SER A CA 1
ATOM 635 C C . SER A 1 79 ? 6.680 -1.316 5.771 1.00 96.00 79 SER A C 1
ATOM 637 O O . SER A 1 79 ? 6.121 -1.197 6.861 1.00 96.00 79 SER A O 1
ATOM 639 N N . LEU A 1 80 ? 6.438 -0.469 4.764 1.00 94.94 80 LEU A N 1
ATOM 640 C CA . LEU A 1 80 ? 5.461 0.617 4.866 1.00 94.94 80 LEU A CA 1
ATOM 641 C C . LEU A 1 80 ? 4.044 0.084 5.082 1.00 94.94 80 LEU A C 1
ATOM 643 O O . LEU A 1 80 ? 3.320 0.646 5.898 1.00 94.94 80 LEU A O 1
ATOM 647 N N . LEU A 1 81 ? 3.663 -0.992 4.387 1.00 96.62 81 LEU A N 1
ATOM 648 C CA . LEU A 1 81 ? 2.363 -1.633 4.542 1.00 96.62 81 LEU A CA 1
ATOM 649 C C . LEU A 1 81 ? 2.208 -2.244 5.933 1.00 96.62 81 LEU A C 1
ATOM 651 O O . LEU A 1 81 ? 1.178 -2.037 6.545 1.00 96.62 81 LEU A O 1
ATOM 655 N N . HIS A 1 82 ? 3.198 -2.957 6.466 1.00 96.44 82 HIS A N 1
ATOM 656 C CA . HIS A 1 82 ? 3.082 -3.600 7.781 1.00 96.44 82 HIS A CA 1
ATOM 657 C C . HIS A 1 82 ? 3.098 -2.617 8.957 1.00 96.44 82 HIS A C 1
ATOM 659 O O . HIS A 1 82 ? 2.487 -2.888 9.987 1.00 96.44 82 HIS A O 1
ATOM 665 N N . ASN A 1 83 ? 3.774 -1.476 8.806 1.00 96.00 83 ASN A N 1
ATOM 666 C CA . ASN A 1 83 ? 3.950 -0.492 9.879 1.00 96.00 83 ASN A CA 1
ATOM 667 C C . ASN A 1 83 ? 3.015 0.724 9.755 1.00 96.00 83 ASN A C 1
ATOM 669 O O . ASN A 1 83 ? 3.170 1.709 10.482 1.00 96.00 83 ASN A O 1
ATOM 673 N N . ALA A 1 84 ? 2.069 0.705 8.815 1.00 95.81 84 ALA A N 1
ATOM 674 C CA . ALA A 1 84 ? 1.174 1.829 8.592 1.00 95.81 84 ALA A CA 1
ATOM 675 C C . ALA A 1 84 ? 0.201 2.029 9.767 1.00 95.81 84 ALA A C 1
ATOM 677 O O . ALA A 1 84 ? -0.436 1.099 10.254 1.00 95.81 84 ALA A O 1
ATOM 678 N N . THR A 1 85 ? 0.055 3.286 10.186 1.00 95.75 85 THR A N 1
ATOM 679 C CA . THR A 1 85 ? -0.900 3.728 11.211 1.00 95.75 85 THR A CA 1
ATOM 680 C C . THR A 1 85 ? -1.687 4.938 10.704 1.00 95.75 85 THR A C 1
ATOM 682 O O . THR A 1 85 ? -1.224 5.653 9.808 1.00 95.75 85 THR A O 1
ATOM 685 N N . GLN A 1 86 ? -2.882 5.162 11.260 1.00 93.94 86 GLN A N 1
ATOM 686 C CA . GLN A 1 86 ? -3.794 6.238 10.853 1.00 93.94 86 GLN A CA 1
ATOM 687 C C . GLN A 1 86 ? -3.233 7.637 11.165 1.00 93.94 86 GLN A C 1
ATOM 689 O O . GLN A 1 86 ? -3.508 8.587 10.435 1.00 93.94 86 GLN A O 1
ATOM 694 N N . SER A 1 87 ? -2.437 7.777 12.232 1.00 87.81 87 SER A N 1
ATOM 695 C CA . SER A 1 87 ? -1.724 9.013 12.616 1.00 87.81 87 SER A CA 1
ATOM 696 C C . SER A 1 87 ? -2.564 10.307 12.548 1.00 87.81 87 SER A C 1
ATOM 698 O O . SER A 1 87 ? -2.066 11.342 12.113 1.00 87.81 87 SER A O 1
ATOM 700 N N . GLY A 1 88 ? -3.840 10.262 12.950 1.00 84.12 88 GLY A N 1
ATOM 701 C CA . GLY A 1 88 ? -4.730 11.436 12.963 1.00 84.12 88 GLY A CA 1
ATOM 702 C C . GLY A 1 88 ? -5.340 11.828 11.609 1.00 84.12 88 GLY A C 1
ATOM 703 O O . GLY A 1 88 ? -5.992 12.863 11.520 1.00 84.12 88 GLY A O 1
ATOM 704 N N . THR A 1 89 ? -5.147 11.029 10.556 1.00 91.62 89 THR A N 1
ATOM 705 C CA . THR A 1 89 ? -5.878 11.178 9.282 1.00 91.62 89 THR A CA 1
ATOM 706 C C . THR A 1 89 ? -7.264 10.526 9.353 1.00 91.62 89 THR A C 1
ATOM 708 O O . THR A 1 89 ? -7.520 9.730 10.256 1.00 91.62 89 THR A O 1
ATOM 711 N N . SER A 1 90 ? -8.174 10.847 8.424 1.00 94.00 90 SER A N 1
ATOM 712 C CA . SER A 1 90 ? -9.486 10.181 8.364 1.00 94.00 90 SER A CA 1
ATOM 713 C C . SER A 1 90 ? -9.350 8.689 8.044 1.00 94.00 90 SER A C 1
ATOM 715 O O . SER A 1 90 ? -8.372 8.273 7.414 1.00 94.00 90 SER A O 1
ATOM 717 N N . ILE A 1 91 ? -10.344 7.887 8.443 1.00 94.31 91 ILE A N 1
ATOM 718 C CA . ILE A 1 91 ? -10.394 6.448 8.142 1.00 94.31 91 ILE A CA 1
ATOM 719 C C . ILE A 1 91 ? -10.288 6.208 6.634 1.00 94.31 91 ILE A C 1
ATOM 721 O O . ILE A 1 91 ? -9.503 5.367 6.203 1.00 94.31 91 ILE A O 1
ATOM 725 N N . GLU A 1 92 ? -11.005 6.991 5.828 1.00 94.56 92 GLU A N 1
ATOM 726 C CA . GLU A 1 92 ? -10.965 6.906 4.365 1.00 94.56 92 GLU A CA 1
ATOM 727 C C . GLU A 1 92 ? -9.568 7.208 3.794 1.00 94.56 92 GLU A C 1
ATOM 729 O O . GLU A 1 92 ? -9.043 6.441 2.986 1.00 94.56 92 GLU A O 1
ATOM 734 N N . SER A 1 93 ? -8.916 8.281 4.258 1.00 93.69 93 SER A N 1
ATOM 735 C CA . SER A 1 93 ? -7.564 8.643 3.799 1.00 93.69 93 SER A CA 1
ATOM 736 C C . SER A 1 93 ? -6.539 7.572 4.166 1.00 93.69 93 SER A C 1
ATOM 738 O O . SER A 1 93 ? -5.650 7.245 3.376 1.00 93.69 93 SER A O 1
ATOM 740 N N . PHE A 1 94 ? -6.664 7.015 5.371 1.00 96.94 94 PHE A N 1
ATOM 741 C CA . PHE A 1 94 ? -5.821 5.923 5.825 1.00 96.94 94 PHE A CA 1
ATOM 742 C C . PHE A 1 94 ? -6.077 4.642 5.023 1.00 96.94 94 PHE A C 1
ATOM 744 O O . PHE A 1 94 ? -5.122 4.025 4.554 1.00 96.94 94 PHE A O 1
ATOM 751 N N . GLY A 1 95 ? -7.341 4.286 4.797 1.00 96.12 95 GLY A N 1
ATOM 752 C CA . GLY A 1 95 ? -7.746 3.147 3.976 1.00 96.12 95 GLY A CA 1
ATOM 753 C C . GLY A 1 95 ? -7.177 3.224 2.562 1.00 96.12 95 GLY A C 1
ATOM 754 O O . GLY A 1 95 ? -6.532 2.280 2.109 1.00 96.12 95 GLY A O 1
ATOM 755 N N . LYS A 1 96 ? -7.288 4.388 1.915 1.00 95.25 96 LYS A N 1
ATOM 756 C CA . LYS A 1 96 ? -6.712 4.631 0.587 1.00 95.25 96 LYS A CA 1
ATOM 757 C C . LYS A 1 96 ? -5.194 4.454 0.561 1.00 95.25 96 LYS A C 1
ATOM 759 O O . LYS A 1 96 ? -4.654 3.837 -0.348 1.00 95.25 96 LYS A O 1
ATOM 764 N N . LYS A 1 97 ? -4.489 4.944 1.586 1.00 95.81 97 LYS A N 1
ATOM 765 C CA . LYS A 1 97 ? -3.037 4.737 1.711 1.00 95.81 97 LYS A CA 1
ATOM 766 C C . LYS A 1 97 ? -2.681 3.249 1.815 1.00 95.81 97 LYS A C 1
ATOM 768 O O . LYS A 1 97 ? -1.684 2.826 1.233 1.00 95.81 97 LYS A O 1
ATOM 773 N N . ILE A 1 98 ? -3.454 2.469 2.572 1.00 97.38 98 ILE A N 1
ATOM 774 C CA . ILE A 1 98 ? -3.259 1.017 2.689 1.00 97.38 98 ILE A CA 1
ATOM 775 C C . ILE A 1 98 ? -3.516 0.328 1.342 1.00 97.38 98 ILE A C 1
ATOM 777 O O . ILE A 1 98 ? -2.710 -0.506 0.930 1.00 97.38 98 ILE A O 1
ATOM 781 N N . GLU A 1 99 ? -4.582 0.710 0.638 1.00 95.88 99 GLU A N 1
ATOM 782 C CA . GLU A 1 99 ? -4.913 0.198 -0.695 1.00 95.88 99 GLU A CA 1
ATOM 783 C C . GLU A 1 99 ? -3.794 0.488 -1.706 1.00 95.88 99 GLU A C 1
ATOM 785 O O . GLU A 1 99 ? -3.307 -0.427 -2.373 1.00 95.88 99 GLU A O 1
ATOM 790 N N . ASP A 1 100 ? -3.310 1.731 -1.757 1.00 92.81 100 ASP A N 1
ATOM 791 C CA . ASP A 1 100 ? -2.209 2.133 -2.634 1.00 92.81 100 ASP A CA 1
ATOM 792 C C . ASP A 1 100 ? -0.943 1.302 -2.357 1.00 92.81 100 ASP A C 1
ATOM 794 O O . ASP A 1 100 ? -0.265 0.850 -3.284 1.00 92.81 100 ASP A O 1
ATOM 798 N N . LEU A 1 101 ? -0.609 1.063 -1.084 1.00 94.12 101 LEU A N 1
ATOM 799 C CA . LEU A 1 101 ? 0.538 0.232 -0.701 1.00 94.12 101 LEU A CA 1
ATOM 800 C C . LEU A 1 101 ? 0.344 -1.236 -1.107 1.00 94.12 101 LEU A C 1
ATOM 802 O O . LEU A 1 101 ? 1.269 -1.840 -1.651 1.00 94.12 101 LEU A O 1
ATOM 806 N N . MET A 1 102 ? -0.849 -1.794 -0.900 1.00 95.06 102 MET A N 1
ATOM 807 C CA . MET A 1 102 ? -1.206 -3.162 -1.289 1.00 95.06 102 MET A CA 1
ATOM 808 C C . MET A 1 102 ? -1.105 -3.373 -2.806 1.00 95.06 102 MET A C 1
ATOM 810 O O . MET A 1 102 ? -0.522 -4.361 -3.267 1.00 95.06 102 MET A O 1
ATOM 814 N N . VAL A 1 103 ? -1.645 -2.444 -3.597 1.00 91.62 103 VAL A N 1
ATOM 815 C CA . VAL A 1 103 ? -1.598 -2.505 -5.063 1.00 91.62 103 VAL A CA 1
ATOM 816 C C . VAL A 1 103 ? -0.155 -2.394 -5.552 1.00 91.62 103 VAL A C 1
ATOM 818 O O . VAL A 1 103 ? 0.287 -3.216 -6.358 1.00 91.62 103 VAL A O 1
ATOM 821 N N . ASN A 1 104 ? 0.612 -1.437 -5.025 1.00 89.25 104 ASN A N 1
ATOM 822 C CA . ASN A 1 104 ? 2.015 -1.259 -5.400 1.00 89.25 104 ASN A CA 1
ATOM 823 C C . ASN A 1 104 ? 2.877 -2.472 -5.036 1.00 89.25 104 ASN A C 1
ATOM 825 O O . ASN A 1 104 ? 3.753 -2.848 -5.820 1.00 89.25 104 ASN A O 1
ATOM 829 N N . LEU A 1 105 ? 2.619 -3.106 -3.888 1.00 91.81 105 LEU A N 1
ATOM 830 C CA . LEU A 1 105 ? 3.287 -4.340 -3.486 1.00 91.81 105 LEU A CA 1
ATOM 831 C C . LEU A 1 105 ? 2.975 -5.465 -4.477 1.00 91.81 105 LEU A C 1
ATOM 833 O O . LEU A 1 105 ? 3.892 -6.029 -5.064 1.00 91.81 105 LEU A O 1
ATOM 837 N N . THR A 1 106 ? 1.689 -5.688 -4.759 1.00 89.56 106 THR A N 1
ATOM 838 C CA . THR A 1 106 ? 1.220 -6.733 -5.683 1.00 89.56 106 THR A CA 1
ATOM 839 C C . THR A 1 106 ? 1.819 -6.571 -7.080 1.00 89.56 106 THR A C 1
ATOM 841 O O . THR A 1 106 ? 2.308 -7.534 -7.664 1.00 89.56 106 THR A O 1
ATOM 844 N N . ILE A 1 107 ? 1.835 -5.347 -7.620 1.00 85.06 107 ILE A N 1
ATOM 845 C CA . ILE A 1 107 ? 2.437 -5.056 -8.930 1.00 85.06 107 ILE A CA 1
ATOM 846 C C . ILE A 1 107 ? 3.947 -5.322 -8.911 1.00 85.06 107 ILE A C 1
ATOM 848 O O . ILE A 1 107 ? 4.499 -5.846 -9.883 1.00 85.06 107 ILE A O 1
ATOM 852 N N . SER A 1 108 ? 4.620 -4.944 -7.824 1.00 85.38 108 SER A N 1
ATOM 853 C CA . SER A 1 108 ? 6.071 -5.082 -7.698 1.00 85.38 108 SER A CA 1
ATOM 854 C C . SER A 1 108 ? 6.496 -6.543 -7.561 1.00 85.38 108 SER A C 1
ATOM 856 O O . SER A 1 108 ? 7.456 -6.946 -8.209 1.00 85.38 108 SER A O 1
ATOM 858 N N . GLU A 1 109 ? 5.763 -7.334 -6.780 1.00 87.00 109 GLU A N 1
ATOM 859 C CA . GLU A 1 109 ? 6.006 -8.765 -6.566 1.00 87.00 109 GLU A CA 1
ATOM 860 C C . GLU A 1 109 ? 5.617 -9.625 -7.770 1.00 87.00 109 GLU A C 1
ATOM 862 O O . GLU A 1 109 ? 6.279 -10.619 -8.061 1.00 87.00 109 GLU A O 1
ATOM 867 N N . ALA A 1 110 ? 4.568 -9.247 -8.504 1.00 85.69 110 ALA A N 1
ATOM 868 C CA . ALA A 1 110 ? 4.121 -10.009 -9.664 1.00 85.69 110 ALA A CA 1
ATOM 869 C C . ALA A 1 110 ? 5.077 -9.909 -10.862 1.00 85.69 110 ALA A C 1
ATOM 871 O O . ALA A 1 110 ? 4.971 -10.712 -11.788 1.00 85.69 110 ALA A O 1
ATOM 872 N N . TYR A 1 111 ? 5.973 -8.912 -10.890 1.00 82.06 111 TYR A N 1
ATOM 873 C CA . TYR A 1 111 ? 6.918 -8.669 -11.990 1.00 82.06 111 TYR A CA 1
ATOM 874 C C . TYR A 1 111 ? 6.274 -8.714 -13.396 1.00 82.06 111 TYR A C 1
ATOM 876 O O . TYR A 1 111 ? 6.904 -9.113 -14.372 1.00 82.06 111 TYR A O 1
ATOM 884 N N . GLY A 1 112 ? 5.014 -8.276 -13.514 1.00 73.62 112 GLY A N 1
ATOM 885 C CA . GLY A 1 112 ? 4.257 -8.259 -14.774 1.00 73.62 112 GLY A CA 1
ATOM 886 C C . GLY A 1 112 ? 3.501 -9.551 -15.117 1.00 73.62 112 GLY A C 1
ATOM 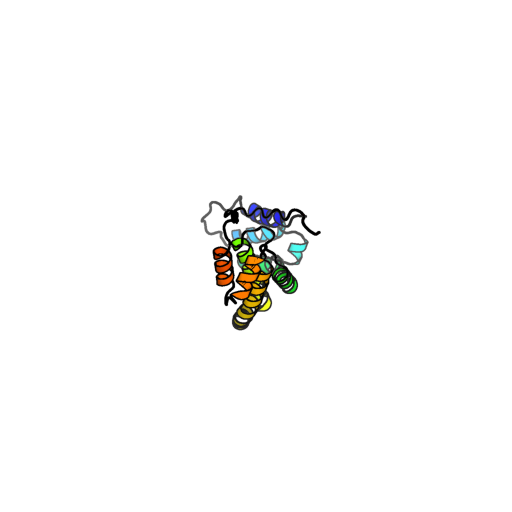887 O O . GLY A 1 112 ? 2.871 -9.609 -16.169 1.00 73.62 112 GLY A O 1
ATOM 888 N N . ASN A 1 113 ? 3.514 -10.568 -14.253 1.00 79.00 113 ASN A N 1
ATOM 889 C CA . ASN A 1 113 ? 2.727 -11.787 -14.428 1.00 79.00 113 ASN A CA 1
ATOM 890 C C . ASN A 1 113 ? 1.323 -11.637 -13.812 1.00 79.00 113 ASN A C 1
ATOM 892 O O . ASN A 1 113 ? 1.169 -11.551 -12.595 1.00 79.00 113 ASN A O 1
ATOM 896 N N . MET A 1 114 ? 0.292 -11.641 -14.660 1.00 79.56 114 MET A N 1
ATOM 897 C CA . MET A 1 114 ? -1.111 -11.451 -14.261 1.00 79.56 114 MET A CA 1
ATOM 898 C C . MET A 1 114 ? -1.668 -12.573 -13.370 1.00 79.56 114 MET A C 1
ATOM 900 O O . MET A 1 114 ? -2.410 -12.287 -12.431 1.00 79.56 114 MET A O 1
ATOM 904 N N . GLU A 1 115 ? -1.297 -13.832 -13.609 1.00 85.12 115 GLU A N 1
ATOM 905 C CA . GLU A 1 115 ? -1.775 -14.969 -12.803 1.00 85.12 115 GLU A CA 1
ATOM 906 C C . GLU A 1 115 ? -1.168 -14.945 -11.395 1.00 85.12 115 GLU A C 1
ATOM 908 O O . GLU A 1 115 ? -1.848 -15.172 -10.386 1.00 85.12 115 GLU A O 1
ATOM 913 N N . VAL A 1 116 ? 0.112 -14.571 -11.315 1.00 84.38 116 VAL A N 1
ATOM 914 C CA . VAL A 1 116 ? 0.796 -14.337 -10.040 1.00 84.38 116 VAL A CA 1
ATOM 915 C C . VAL A 1 116 ? 0.178 -13.134 -9.329 1.00 84.38 116 VAL A C 1
ATOM 917 O O . VAL A 1 116 ? -0.131 -13.234 -8.145 1.00 84.38 116 VAL A O 1
ATOM 920 N N . ALA A 1 117 ? -0.096 -12.035 -10.040 1.00 81.44 117 ALA A N 1
ATOM 921 C CA . ALA A 1 117 ? -0.749 -10.856 -9.471 1.00 81.44 117 ALA A CA 1
ATOM 922 C C . ALA A 1 117 ? -2.125 -11.183 -8.873 1.00 81.44 117 ALA A C 1
ATOM 924 O O . ALA A 1 117 ? -2.450 -10.699 -7.793 1.00 81.44 117 ALA A O 1
ATOM 925 N N . LYS A 1 118 ? -2.921 -12.030 -9.537 1.00 89.00 118 LYS A N 1
ATOM 926 C CA . LYS A 1 118 ? -4.231 -12.466 -9.034 1.00 89.00 118 LYS A CA 1
ATOM 927 C C . LYS A 1 118 ? -4.102 -13.240 -7.721 1.00 89.00 118 LYS A C 1
ATOM 929 O O . LYS A 1 118 ? -4.832 -12.963 -6.774 1.00 89.00 118 LYS A O 1
ATOM 934 N N . THR A 1 119 ? -3.144 -14.161 -7.645 1.00 92.56 119 THR A N 1
ATOM 935 C CA . THR A 1 119 ? -2.878 -14.941 -6.426 1.00 92.56 119 THR A CA 1
ATOM 936 C C . THR A 1 119 ? -2.350 -14.053 -5.296 1.00 92.56 119 THR A C 1
ATOM 938 O O . THR A 1 119 ? -2.867 -14.091 -4.180 1.00 92.56 119 THR A O 1
ATOM 941 N N . LEU A 1 120 ? -1.363 -13.205 -5.594 1.00 91.69 120 LEU A N 1
ATOM 942 C CA . LEU A 1 120 ? -0.762 -12.280 -4.633 1.00 91.69 120 LEU A CA 1
ATOM 943 C C . LEU A 1 120 ? -1.755 -11.247 -4.121 1.00 91.69 120 LEU A C 1
ATOM 945 O O . LEU A 1 120 ? -1.702 -10.902 -2.946 1.00 91.69 120 LEU A O 1
ATOM 949 N N . ARG A 1 121 ? -2.696 -10.797 -4.958 1.00 92.94 121 ARG A N 1
ATOM 950 C CA . ARG A 1 121 ? -3.748 -9.871 -4.537 1.00 92.94 121 ARG A CA 1
ATOM 951 C C . ARG A 1 121 ? -4.498 -10.418 -3.330 1.00 92.94 121 ARG A C 1
ATOM 953 O O . ARG A 1 121 ? -4.631 -9.702 -2.352 1.00 92.94 121 ARG A O 1
ATOM 960 N N . HIS A 1 122 ? -4.916 -11.683 -3.352 1.00 93.38 122 HIS A N 1
ATOM 961 C CA . HIS A 1 122 ? -5.624 -12.285 -2.219 1.00 93.38 122 HIS A CA 1
ATOM 962 C C . HIS A 1 122 ? -4.778 -12.318 -0.939 1.00 93.38 122 HIS A C 1
ATOM 964 O O . HIS A 1 122 ? -5.296 -12.079 0.149 1.00 93.38 122 HIS A O 1
ATOM 970 N N . VAL A 1 123 ? -3.477 -12.594 -1.052 1.00 94.81 123 VAL A N 1
ATOM 971 C CA . VAL A 1 123 ? -2.560 -12.609 0.099 1.00 94.81 123 VAL A CA 1
ATOM 972 C C . VAL A 1 123 ? -2.354 -11.194 0.646 1.00 94.81 123 VAL A C 1
ATOM 974 O O . VAL A 1 123 ? -2.517 -10.959 1.845 1.00 94.81 123 VAL A O 1
ATOM 977 N N . ASN A 1 124 ? -2.059 -10.245 -0.239 1.00 95.06 124 ASN A N 1
ATOM 978 C CA . ASN A 1 124 ? -1.793 -8.853 0.105 1.00 95.06 124 ASN A CA 1
ATOM 979 C C . ASN A 1 124 ? -3.043 -8.147 0.645 1.00 95.06 124 ASN A C 1
ATOM 981 O O . ASN A 1 124 ? -2.921 -7.318 1.541 1.00 95.06 124 ASN A O 1
ATOM 985 N N . GLU A 1 125 ? -4.240 -8.531 0.196 1.00 96.44 125 GLU A N 1
ATOM 986 C CA . GLU A 1 125 ? -5.518 -8.058 0.742 1.00 96.44 125 GLU A CA 1
ATOM 987 C C . GLU A 1 125 ? -5.676 -8.459 2.216 1.00 96.44 125 GLU A C 1
ATOM 989 O O . GLU A 1 125 ? -6.021 -7.630 3.056 1.00 96.44 125 GLU A O 1
ATOM 994 N N . ARG A 1 126 ? -5.338 -9.705 2.582 1.00 95.62 126 ARG A N 1
ATOM 995 C CA . ARG A 1 126 ? -5.395 -10.145 3.990 1.00 95.62 126 ARG A CA 1
ATOM 996 C C . ARG A 1 126 ? -4.405 -9.387 4.869 1.00 95.62 126 ARG A C 1
ATOM 998 O O . ARG A 1 126 ? -4.739 -9.036 6.001 1.00 95.62 126 ARG A O 1
ATOM 1005 N N . ILE A 1 127 ? -3.207 -9.117 4.349 1.00 96.44 127 ILE A N 1
ATOM 1006 C CA . ILE A 1 127 ? -2.212 -8.281 5.033 1.00 96.44 127 ILE A CA 1
ATOM 1007 C C . ILE A 1 127 ? -2.763 -6.864 5.213 1.00 96.44 127 ILE A C 1
ATOM 1009 O O . ILE A 1 127 ? -2.713 -6.327 6.317 1.00 96.44 127 ILE A O 1
ATOM 1013 N N . ALA A 1 128 ? -3.333 -6.285 4.157 1.00 97.25 128 ALA A N 1
ATOM 1014 C CA . ALA A 1 128 ? -3.898 -4.945 4.165 1.00 97.25 128 ALA A CA 1
ATOM 1015 C C . ALA A 1 128 ? -5.032 -4.797 5.189 1.00 97.25 128 ALA A C 1
ATOM 1017 O O . ALA A 1 128 ? -5.003 -3.858 5.980 1.00 97.25 128 ALA A O 1
ATOM 1018 N N . ILE A 1 129 ? -5.973 -5.746 5.246 1.00 97.44 129 ILE A N 1
ATOM 1019 C CA . ILE A 1 129 ? -7.060 -5.766 6.240 1.00 97.44 129 ILE A CA 1
ATOM 1020 C C . ILE A 1 129 ? -6.490 -5.842 7.660 1.00 97.44 129 ILE A C 1
ATOM 1022 O O . ILE A 1 129 ? -6.884 -5.064 8.531 1.00 97.44 129 ILE A O 1
ATOM 1026 N N . HIS A 1 130 ? -5.538 -6.747 7.903 1.00 96.62 130 HIS A N 1
ATOM 1027 C CA . HIS A 1 130 ? -4.924 -6.899 9.221 1.00 96.62 130 HIS A CA 1
ATOM 1028 C C . HIS A 1 130 ? -4.180 -5.632 9.665 1.00 96.62 130 HIS A C 1
ATOM 1030 O O . HIS A 1 130 ? -4.326 -5.198 10.815 1.00 96.62 130 HIS A O 1
ATOM 1036 N N . THR A 1 131 ? -3.389 -5.031 8.771 1.00 96.94 131 THR A N 1
ATOM 1037 C CA . THR A 1 131 ? -2.694 -3.775 9.059 1.00 96.94 131 THR A CA 1
ATOM 1038 C C . THR A 1 131 ? -3.698 -2.658 9.285 1.00 96.94 131 THR A C 1
ATOM 1040 O O . THR A 1 131 ? -3.593 -1.978 10.300 1.00 96.94 131 THR A O 1
ATOM 1043 N N . PHE A 1 132 ? -4.683 -2.481 8.403 1.00 97.38 132 PHE A N 1
ATOM 1044 C CA . PHE A 1 132 ? -5.716 -1.461 8.554 1.00 97.38 132 PHE A CA 1
ATOM 1045 C C . PHE A 1 132 ? -6.371 -1.568 9.934 1.00 97.38 132 PHE A C 1
ATOM 1047 O O . PHE A 1 132 ? -6.297 -0.632 10.726 1.00 97.38 132 PHE A O 1
ATOM 1054 N N . ALA A 1 133 ? -6.867 -2.754 10.289 1.00 96.00 133 ALA A N 1
ATOM 1055 C CA . ALA A 1 133 ? -7.520 -2.999 11.569 1.00 96.00 133 ALA A CA 1
ATOM 1056 C C . ALA A 1 133 ? -6.591 -2.829 12.785 1.00 96.00 133 ALA A C 1
ATOM 1058 O O . ALA A 1 133 ? -7.062 -2.549 13.881 1.00 96.00 133 ALA A O 1
ATOM 1059 N N . SER A 1 134 ? -5.276 -3.012 12.638 1.00 95.25 134 SER A N 1
ATOM 1060 C CA . SER A 1 134 ? -4.304 -2.806 13.726 1.00 95.25 134 SER A CA 1
ATOM 1061 C C . SER A 1 134 ? -3.802 -1.362 13.823 1.00 95.25 134 SER A C 1
ATOM 1063 O O . SER A 1 134 ? -3.427 -0.916 14.910 1.00 95.25 134 SER A O 1
ATOM 1065 N N . GLY A 1 135 ? -3.805 -0.647 12.700 1.00 95.19 135 GLY A N 1
ATOM 1066 C CA . GLY A 1 135 ? -3.283 0.704 12.537 1.00 95.19 135 GLY A CA 1
ATOM 1067 C C . GLY A 1 135 ? -4.304 1.818 12.771 1.00 95.19 135 GLY A C 1
ATOM 1068 O O . GLY A 1 135 ? -3.895 2.981 12.822 1.00 95.19 135 GLY A O 1
ATOM 1069 N N . LEU A 1 136 ? -5.595 1.494 12.935 1.00 95.31 136 LEU A N 1
ATOM 1070 C CA . LEU A 1 136 ? -6.625 2.462 13.337 1.00 95.31 136 LEU A CA 1
ATOM 1071 C C . LEU A 1 136 ? -6.251 3.136 14.663 1.00 95.31 136 LEU A C 1
ATOM 1073 O O . LEU A 1 136 ? -5.718 2.506 15.573 1.00 95.31 136 LEU A O 1
ATOM 1077 N N . GLY A 1 137 ? -6.536 4.430 14.791 1.00 91.75 137 GLY A N 1
ATOM 1078 C CA . GLY A 1 137 ? -6.215 5.201 15.994 1.00 91.75 137 GLY A CA 1
ATOM 1079 C C . GLY A 1 137 ? -7.075 4.808 17.198 1.00 91.75 137 GLY A C 1
ATOM 1080 O O . GLY A 1 137 ? -6.560 4.661 18.307 1.00 91.75 137 GLY A O 1
ATOM 1081 N N . ASN A 1 138 ? -8.367 4.566 16.979 1.00 91.06 138 ASN A N 1
ATOM 1082 C CA . ASN A 1 138 ? -9.334 4.233 18.025 1.00 91.06 138 ASN A CA 1
ATOM 1083 C C . ASN A 1 138 ? -9.286 2.732 18.377 1.00 91.06 138 ASN A C 1
ATOM 1085 O O . ASN A 1 138 ? -9.405 1.884 17.495 1.00 91.06 138 ASN A O 1
ATOM 1089 N N . ILE A 1 139 ? -9.097 2.397 19.658 1.00 90.81 139 ILE A N 1
ATOM 1090 C CA . ILE A 1 139 ? -8.989 1.008 20.136 1.00 90.81 139 ILE A CA 1
ATOM 1091 C C . ILE A 1 139 ? -10.298 0.211 20.011 1.00 90.81 139 ILE A C 1
ATOM 1093 O O . ILE A 1 139 ? -10.255 -0.985 19.712 1.00 90.81 139 ILE A O 1
ATOM 1097 N N . ASP A 1 140 ? -11.445 0.871 20.154 1.00 90.75 140 ASP A N 1
ATOM 1098 C CA . ASP A 1 140 ? -12.758 0.241 20.018 1.00 90.75 140 ASP A CA 1
ATOM 1099 C C . ASP A 1 140 ? -13.001 -0.123 18.553 1.00 90.75 140 ASP A C 1
ATOM 1101 O O . ASP A 1 140 ? -13.313 -1.273 18.244 1.00 90.75 140 ASP A O 1
ATOM 1105 N N . LEU A 1 141 ? -12.709 0.804 17.629 1.00 91.94 141 LEU A N 1
ATOM 1106 C CA . LEU A 1 141 ? -12.776 0.535 16.187 1.00 91.94 141 LEU A CA 1
ATOM 1107 C C . LEU A 1 141 ? -11.830 -0.593 15.770 1.00 91.94 141 LEU A C 1
ATOM 1109 O O . LEU A 1 141 ? -12.234 -1.475 15.015 1.00 91.94 141 LEU A O 1
ATOM 1113 N N . ARG A 1 142 ? -10.594 -0.628 16.293 1.00 93.62 142 ARG A N 1
ATOM 1114 C CA . ARG A 1 142 ? -9.670 -1.753 16.046 1.00 93.62 142 ARG A CA 1
ATOM 1115 C C . ARG A 1 142 ? -10.305 -3.086 16.431 1.00 93.62 142 ARG A C 1
ATOM 1117 O O . ARG A 1 142 ? -10.207 -4.053 15.681 1.00 93.62 142 ARG A O 1
ATOM 1124 N N . THR A 1 143 ? -10.939 -3.139 17.598 1.00 92.81 143 THR A N 1
ATOM 1125 C CA . THR A 1 143 ? -11.550 -4.362 18.130 1.00 92.81 143 THR A CA 1
ATOM 1126 C C . THR A 1 143 ? -12.749 -4.790 17.288 1.00 92.81 143 THR A C 1
ATOM 1128 O O . THR A 1 143 ? -12.817 -5.946 16.869 1.00 92.81 143 THR A O 1
ATOM 1131 N N . ILE A 1 144 ? -13.645 -3.854 16.967 1.00 91.75 144 ILE A N 1
ATOM 1132 C CA . ILE A 1 144 ? -14.842 -4.105 16.153 1.00 91.75 144 ILE A CA 1
ATOM 1133 C C . ILE A 1 144 ? -14.453 -4.600 14.756 1.00 91.75 144 ILE A C 1
ATOM 1135 O O . ILE A 1 144 ? -14.951 -5.630 14.296 1.00 91.75 144 ILE A O 1
ATOM 1139 N N . VAL A 1 145 ? -13.517 -3.914 14.094 1.00 93.38 145 VAL A N 1
ATOM 1140 C CA . VAL A 1 145 ? -13.080 -4.266 12.736 1.00 93.38 145 VAL A CA 1
ATOM 1141 C C . VAL A 1 145 ? -12.396 -5.636 12.713 1.00 93.38 145 VAL A C 1
ATOM 1143 O O . VAL A 1 145 ? -12.677 -6.438 11.823 1.00 93.38 145 VAL A O 1
ATOM 1146 N N . LYS A 1 146 ? -11.553 -5.956 13.708 1.00 93.19 146 LYS A N 1
ATOM 1147 C CA . LYS A 1 146 ? -10.918 -7.283 13.823 1.00 93.19 146 LYS A CA 1
ATOM 1148 C C . LYS A 1 146 ? -11.933 -8.404 14.045 1.00 93.19 146 LYS A C 1
ATOM 1150 O O . LYS A 1 146 ? -11.758 -9.486 13.492 1.00 93.19 146 LYS A O 1
ATOM 1155 N N . ALA A 1 147 ? -12.982 -8.157 14.829 1.00 92.56 147 ALA A N 1
ATOM 1156 C CA . ALA A 1 147 ? -13.999 -9.159 15.139 1.00 92.56 147 ALA A CA 1
ATOM 1157 C C . ALA A 1 147 ? -14.899 -9.500 13.938 1.00 92.56 147 ALA A C 1
ATOM 1159 O O . ALA A 1 147 ? -15.356 -10.634 13.820 1.00 92.56 147 ALA A O 1
ATOM 1160 N N . ARG A 1 148 ? -15.139 -8.541 13.033 1.00 90.81 148 ARG A N 1
ATOM 1161 C CA . ARG A 1 148 ? -16.041 -8.718 11.880 1.00 90.81 148 ARG A CA 1
ATOM 1162 C C . ARG A 1 148 ? -15.475 -9.558 10.735 1.00 90.81 148 ARG A C 1
ATOM 1164 O O . ARG A 1 148 ? -16.249 -9.994 9.891 1.00 90.81 148 ARG A O 1
ATOM 1171 N N . ASN A 1 149 ? -14.167 -9.827 10.723 1.00 88.62 149 ASN A N 1
ATOM 1172 C CA . ASN A 1 149 ? -13.512 -10.732 9.769 1.00 88.62 149 ASN A CA 1
ATOM 1173 C C . ASN A 1 149 ? -13.886 -10.467 8.290 1.00 88.62 149 ASN A C 1
ATOM 1175 O O . ASN A 1 149 ? -14.316 -11.370 7.565 1.00 88.62 149 ASN A O 1
ATOM 1179 N N . TYR A 1 150 ? -13.740 -9.210 7.863 1.00 94.12 150 TYR A N 1
ATOM 1180 C CA . TYR A 1 150 ? -14.020 -8.765 6.495 1.00 94.12 150 TYR A CA 1
ATOM 1181 C C . TYR A 1 150 ? -13.212 -9.533 5.443 1.00 94.12 150 TYR A C 1
ATOM 1183 O O . TYR A 1 150 ? -12.077 -9.944 5.698 1.00 94.12 150 TYR A O 1
ATOM 1191 N N . GLN A 1 151 ? -13.791 -9.700 4.250 1.00 93.38 151 GLN A N 1
ATOM 1192 C CA . GLN A 1 151 ? -13.140 -10.416 3.147 1.00 93.38 151 GLN A CA 1
ATOM 1193 C C . GLN A 1 151 ? -12.341 -9.483 2.240 1.00 93.38 151 GLN A C 1
ATOM 1195 O O . GLN A 1 151 ? -11.370 -9.916 1.618 1.00 93.38 151 GLN A O 1
ATOM 1200 N N . THR A 1 152 ? -12.731 -8.210 2.175 1.00 95.94 152 THR A N 1
ATOM 1201 C CA . THR A 1 152 ? -12.044 -7.193 1.373 1.00 95.94 152 THR A CA 1
ATOM 1202 C C . THR A 1 152 ? -11.650 -5.988 2.217 1.00 95.94 152 THR A C 1
ATOM 1204 O O . THR A 1 152 ? -12.283 -5.673 3.230 1.00 95.94 152 THR A O 1
ATOM 1207 N N . LEU A 1 153 ? -10.601 -5.281 1.791 1.00 95.50 153 LEU A N 1
ATOM 1208 C CA . LEU A 1 153 ? -10.187 -4.036 2.432 1.00 95.50 153 LEU A CA 1
ATOM 1209 C C . LEU A 1 153 ? -11.285 -2.970 2.328 1.00 95.50 153 LEU A C 1
ATOM 1211 O O . LEU A 1 153 ? -11.504 -2.225 3.278 1.00 95.50 153 LEU A O 1
ATOM 1215 N N . SER A 1 154 ? -12.004 -2.923 1.204 1.00 95.44 154 SER A N 1
ATOM 1216 C CA . SER A 1 154 ? -13.103 -1.975 0.991 1.00 95.44 154 SER A CA 1
ATOM 1217 C C . SER A 1 154 ? -14.229 -2.156 2.014 1.00 95.44 154 SER A C 1
ATOM 1219 O O . SER A 1 154 ? -14.657 -1.176 2.621 1.00 95.44 154 SER A O 1
ATOM 1221 N N . GLU A 1 155 ? -14.645 -3.398 2.281 1.00 95.88 155 GLU A N 1
ATOM 1222 C CA . GLU A 1 155 ? -15.622 -3.704 3.336 1.00 95.88 155 GLU A CA 1
ATOM 1223 C C . GLU A 1 155 ? -15.114 -3.289 4.718 1.00 95.88 155 GLU A C 1
ATOM 1225 O O . GLU A 1 155 ? -15.863 -2.711 5.504 1.00 95.88 155 GLU A O 1
ATOM 1230 N N . ALA A 1 156 ? -13.834 -3.544 5.010 1.00 96.00 156 ALA A N 1
ATOM 1231 C CA . ALA A 1 156 ? -13.235 -3.160 6.282 1.00 96.00 156 ALA A CA 1
ATOM 1232 C C . ALA A 1 156 ? -13.210 -1.638 6.478 1.00 96.00 156 ALA A C 1
ATOM 1234 O O . ALA A 1 156 ? -13.490 -1.162 7.578 1.00 96.00 156 ALA A O 1
ATOM 1235 N N . ILE A 1 157 ? -12.907 -0.877 5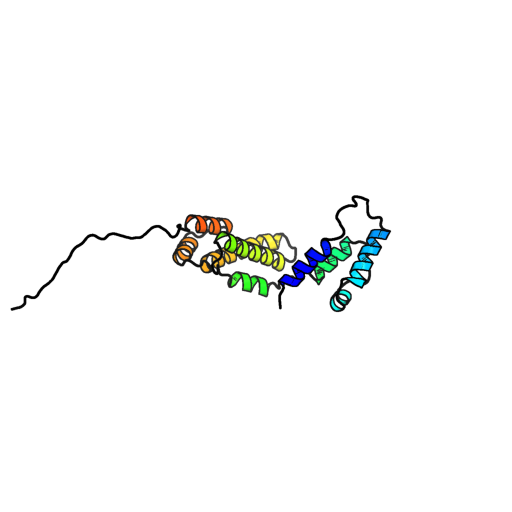.422 1.00 95.88 157 ILE A N 1
ATOM 1236 C CA . ILE A 1 157 ? -12.935 0.590 5.439 1.00 95.88 157 ILE A CA 1
ATOM 1237 C C . ILE A 1 157 ? -14.362 1.085 5.650 1.00 95.88 157 ILE A C 1
ATOM 1239 O O . ILE A 1 157 ? -14.583 1.922 6.525 1.00 95.88 157 ILE A O 1
ATOM 1243 N N . GLN A 1 158 ? -15.330 0.571 4.889 1.00 94.75 158 GLN A N 1
ATOM 1244 C CA . GLN A 1 158 ? -16.728 0.976 5.025 1.00 94.75 158 GLN A CA 1
ATOM 1245 C C . GLN A 1 158 ? -17.233 0.700 6.440 1.00 94.75 158 GLN A C 1
ATOM 1247 O O . GLN A 1 158 ? -17.697 1.606 7.123 1.00 94.75 158 GLN A O 1
ATOM 1252 N N . GLY A 1 159 ? -17.034 -0.523 6.926 1.00 93.38 159 GLY A N 1
ATOM 1253 C CA . GLY A 1 159 ? -17.477 -0.900 8.255 1.00 93.38 159 GLY A CA 1
ATOM 1254 C C . GLY A 1 159 ? -16.713 -0.211 9.386 1.00 93.38 159 GLY A C 1
ATOM 1255 O O . GLY A 1 159 ? -17.209 -0.186 10.501 1.00 93.38 159 GLY A O 1
ATOM 1256 N N . ALA A 1 160 ? -15.530 0.357 9.144 1.00 93.81 160 ALA A N 1
ATOM 1257 C CA . ALA A 1 160 ? -14.874 1.236 10.110 1.00 93.81 160 ALA A CA 1
ATOM 1258 C C . ALA A 1 160 ? -15.487 2.647 10.115 1.00 93.81 160 ALA A C 1
ATOM 1260 O O . ALA A 1 160 ? -15.621 3.228 11.186 1.00 93.81 160 ALA A O 1
ATOM 1261 N N . ASN A 1 161 ? -15.876 3.179 8.950 1.00 93.31 161 ASN A N 1
ATOM 1262 C CA . ASN A 1 161 ? -16.575 4.466 8.849 1.00 93.31 161 ASN A CA 1
ATOM 1263 C C . ASN A 1 161 ? -17.981 4.395 9.463 1.00 93.31 161 ASN A C 1
ATOM 1265 O O . ASN A 1 161 ? -18.381 5.316 10.164 1.00 93.31 161 ASN A O 1
ATOM 1269 N N . ASP A 1 162 ? -18.710 3.297 9.246 1.00 91.31 162 ASP A N 1
ATOM 1270 C CA . ASP A 1 162 ? -20.060 3.110 9.801 1.00 91.31 162 ASP A CA 1
ATOM 1271 C C . ASP A 1 162 ? -20.057 3.083 11.341 1.00 91.31 162 ASP A C 1
ATOM 1273 O O . ASP A 1 162 ? -21.012 3.513 11.986 1.00 91.31 162 ASP A O 1
ATOM 1277 N N . GLU A 1 163 ? -18.969 2.584 11.930 1.00 89.94 163 GLU A N 1
ATOM 1278 C CA . GLU A 1 163 ? -18.775 2.473 13.379 1.00 89.94 163 GLU A CA 1
ATOM 1279 C C . GLU A 1 163 ? -18.100 3.706 13.988 1.00 89.94 163 GLU A C 1
ATOM 1281 O O . GLU A 1 163 ? -18.040 3.837 15.214 1.00 89.94 163 GLU A O 1
ATOM 1286 N N . GLU A 1 164 ? -17.571 4.615 13.160 1.00 85.25 164 GLU A N 1
ATOM 1287 C CA . GLU A 1 164 ? -16.977 5.868 13.616 1.00 85.25 164 GLU A CA 1
ATOM 1288 C C . GLU A 1 164 ? -18.091 6.776 14.143 1.00 85.25 164 GLU A C 1
ATOM 1290 O O . GLU A 1 164 ? -18.675 7.602 13.443 1.00 85.25 164 GLU A O 1
ATOM 1295 N N . LEU A 1 165 ? -18.422 6.590 15.421 1.00 68.19 165 LEU A N 1
ATOM 1296 C CA . LEU A 1 165 ? -19.378 7.439 16.106 1.00 68.19 165 LEU A CA 1
ATOM 1297 C C . LEU A 1 165 ? -18.870 8.887 16.054 1.00 68.19 165 LEU A C 1
ATOM 1299 O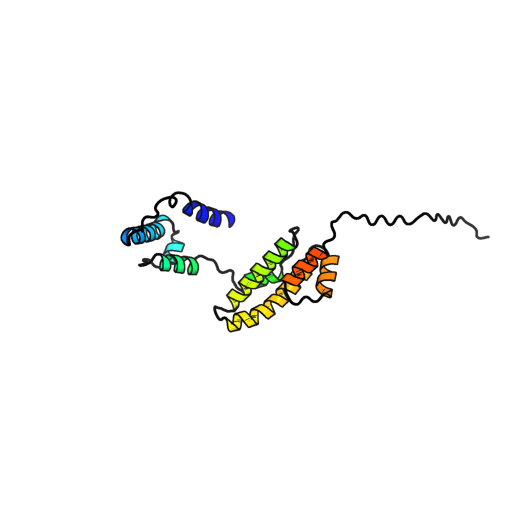 O . LEU A 1 165 ? -17.716 9.137 16.423 1.00 68.19 165 LEU A O 1
ATOM 1303 N N . PRO A 1 166 ? -19.715 9.868 15.690 1.00 57.94 166 PRO A N 1
ATOM 1304 C CA . PRO A 1 166 ? -19.368 11.259 15.904 1.00 57.94 166 PRO A CA 1
ATOM 1305 C C . PRO A 1 166 ? -19.092 11.434 17.397 1.00 57.94 166 PRO A C 1
ATOM 1307 O O . PRO A 1 166 ? -19.947 11.151 18.242 1.00 57.94 166 PRO A O 1
ATOM 1310 N N . THR A 1 167 ? -17.879 11.871 17.730 1.00 52.75 167 THR A N 1
ATOM 1311 C CA . THR A 1 167 ? -17.453 12.203 19.091 1.00 52.75 167 THR A CA 1
ATOM 1312 C C . THR A 1 167 ? -18.230 13.421 19.594 1.00 52.75 167 THR A C 1
ATOM 1314 O O . THR A 1 167 ? -17.714 14.532 19.629 1.00 52.75 167 THR A O 1
ATOM 1317 N N . SER A 1 168 ? -19.503 13.223 19.929 1.00 41.62 168 SER A N 1
ATOM 1318 C CA . SER A 1 168 ? -20.380 14.172 20.620 1.00 41.62 168 SER A CA 1
ATOM 1319 C C . SER A 1 168 ? -21.701 13.515 21.039 1.00 41.62 168 SER A C 1
ATOM 1321 O O . SER A 1 168 ? -22.778 14.074 20.861 1.00 41.62 168 SER A O 1
ATOM 1323 N N . LYS A 1 169 ? -21.648 12.335 21.662 1.00 42.25 169 LYS A N 1
ATOM 1324 C CA . LYS A 1 169 ? -22.741 11.871 22.530 1.00 42.25 169 LYS A CA 1
ATOM 1325 C C . LYS A 1 169 ? -22.171 11.358 23.841 1.00 42.25 169 LYS A C 1
ATOM 1327 O O . LYS A 1 169 ? -21.957 10.173 24.036 1.00 42.25 169 LYS A O 1
ATOM 1332 N N . ILE A 1 170 ? -21.850 12.331 24.692 1.00 45.50 170 ILE A N 1
ATOM 1333 C CA . ILE A 1 170 ? -22.183 12.359 26.117 1.00 45.50 170 ILE A CA 1
ATOM 1334 C C . ILE A 1 170 ? -22.693 10.997 26.624 1.00 45.50 170 ILE A C 1
ATOM 1336 O O . ILE A 1 170 ? -23.890 10.728 26.590 1.00 45.50 170 ILE A O 1
ATOM 1340 N N . TYR A 1 171 ? -21.800 10.170 27.166 1.00 45.47 171 TYR A N 1
ATOM 1341 C CA . TYR A 1 171 ? -22.188 9.233 28.218 1.00 45.47 171 TYR A CA 1
ATOM 1342 C C . TYR A 1 171 ? -22.207 9.996 29.553 1.00 45.47 171 TYR A C 1
ATOM 1344 O O . TYR A 1 171 ? -21.494 9.653 30.488 1.00 45.47 171 TYR A O 1
ATOM 1352 N N . ASN A 1 172 ? -23.037 11.044 29.653 1.00 42.22 172 ASN A N 1
ATOM 1353 C CA . ASN A 1 172 ? -23.600 11.422 30.947 1.00 42.22 172 ASN A CA 1
ATOM 1354 C C . ASN A 1 172 ? -24.708 10.412 31.202 1.00 42.22 172 ASN A C 1
ATOM 1356 O O . ASN A 1 172 ? -25.886 10.657 30.948 1.00 42.22 172 ASN A O 1
ATOM 1360 N N . ILE A 1 173 ? -24.307 9.237 31.671 1.00 49.09 173 ILE A N 1
ATOM 1361 C CA . ILE A 1 173 ? -25.217 8.417 32.446 1.00 49.09 173 ILE A CA 1
ATOM 1362 C C . ILE A 1 173 ? -25.360 9.182 33.758 1.00 49.09 173 ILE A C 1
ATOM 1364 O O . ILE A 1 173 ? -24.540 9.054 34.665 1.00 49.09 173 ILE A O 1
ATOM 1368 N N . GLU A 1 174 ? -26.371 10.048 33.811 1.00 43.91 174 GLU A N 1
ATOM 1369 C CA . GLU A 1 174 ? -26.940 10.571 35.047 1.00 43.91 174 GLU A CA 1
ATOM 1370 C C . GLU A 1 174 ? -27.464 9.378 35.859 1.00 43.91 174 GLU A C 1
ATOM 1372 O O . GLU A 1 174 ? -28.648 9.038 35.869 1.00 43.91 174 GLU A O 1
ATOM 1377 N N . GLY A 1 175 ? -26.537 8.697 36.529 1.00 42.75 175 GLY A N 1
ATOM 1378 C CA . GLY A 1 175 ? -26.812 7.794 37.627 1.00 42.75 175 GLY A CA 1
ATOM 1379 C C . GLY A 1 175 ? -27.263 8.629 38.813 1.00 42.75 175 GLY A C 1
ATOM 1380 O O . GLY A 1 175 ? -26.451 9.129 39.584 1.00 42.75 175 GLY A O 1
ATOM 1381 N N . ARG A 1 176 ? -28.580 8.813 38.894 1.00 44.03 176 ARG A N 1
ATOM 1382 C CA . ARG A 1 176 ? -29.330 9.335 40.035 1.00 44.03 176 ARG A CA 1
ATOM 1383 C C . ARG A 1 176 ? -28.704 8.940 41.379 1.00 44.03 176 ARG A C 1
ATOM 1385 O O . ARG A 1 176 ? -28.535 7.761 41.663 1.00 44.03 176 ARG A O 1
ATOM 1392 N N . ASN A 1 177 ? -28.461 9.965 42.196 1.00 49.38 177 ASN A N 1
ATOM 1393 C CA . ASN A 1 177 ? -28.465 9.988 43.660 1.00 49.38 177 ASN A CA 1
ATOM 1394 C C . ASN A 1 177 ? -28.814 8.656 44.350 1.00 49.38 177 ASN A C 1
ATOM 1396 O O . ASN A 1 177 ? -29.982 8.274 44.348 1.00 49.38 177 ASN A O 1
ATOM 1400 N N . HIS A 1 178 ? -27.863 8.067 45.077 1.00 47.22 178 HIS A N 1
ATOM 1401 C CA . HIS A 1 178 ? -28.128 7.528 46.414 1.00 47.22 178 HIS A CA 1
ATOM 1402 C C . HIS A 1 178 ? -26.926 7.804 47.314 1.00 47.22 178 HIS A C 1
ATOM 1404 O O . HIS A 1 178 ? -25.789 7.425 47.048 1.00 47.22 178 HIS A O 1
ATOM 1410 N N . GLN A 1 179 ? -27.220 8.584 48.341 1.00 49.44 179 GLN A N 1
ATOM 1411 C CA . GLN A 1 179 ? -26.317 9.162 49.309 1.00 49.44 179 GLN A CA 1
ATOM 1412 C C . GLN A 1 179 ? -26.449 8.317 50.574 1.00 49.44 179 GLN A C 1
ATOM 1414 O O . GLN A 1 179 ? -27.116 8.731 51.514 1.00 49.44 179 GLN A O 1
ATOM 1419 N N . ASP A 1 180 ? -25.852 7.125 50.598 1.00 47.12 180 ASP A N 1
ATOM 1420 C CA . ASP A 1 180 ? -25.888 6.279 51.794 1.00 47.12 180 ASP A CA 1
ATOM 1421 C C . ASP A 1 180 ? -24.683 6.562 52.687 1.00 47.12 180 ASP A C 1
ATOM 1423 O O . ASP A 1 180 ? -23.605 5.971 52.628 1.00 47.12 180 ASP A O 1
ATOM 1427 N N . ASN A 1 181 ? -24.930 7.565 53.521 1.00 46.66 181 ASN A N 1
ATOM 1428 C CA . ASN A 1 181 ? -24.175 7.975 54.684 1.00 46.66 181 ASN A CA 1
ATOM 1429 C C . ASN A 1 181 ? -24.213 6.865 55.754 1.00 46.66 181 ASN A C 1
ATOM 1431 O O . ASN A 1 181 ? -25.077 6.871 56.631 1.00 46.66 181 ASN A O 1
ATOM 1435 N N . TYR A 1 182 ? -23.277 5.913 55.712 1.00 48.25 182 TYR A N 1
ATOM 1436 C CA . TYR A 1 182 ? -23.048 4.993 56.832 1.00 48.25 182 TYR A CA 1
ATOM 1437 C C . TYR A 1 182 ? -22.189 5.662 57.906 1.00 48.25 182 TYR A C 1
ATOM 1439 O O . TYR A 1 182 ? -20.994 5.415 58.059 1.00 48.25 182 TYR A O 1
ATOM 1447 N N . ASN A 1 183 ? -22.855 6.519 58.675 1.00 47.50 183 ASN A N 1
ATOM 1448 C CA . ASN A 1 183 ? -22.396 6.973 59.975 1.00 47.50 183 ASN A CA 1
ATOM 1449 C C . ASN A 1 183 ? -22.382 5.802 60.972 1.00 47.50 183 ASN A C 1
ATOM 1451 O O . ASN A 1 183 ? -23.392 5.131 61.176 1.00 47.50 183 ASN A O 1
ATOM 1455 N N . ASN A 1 184 ? -21.227 5.624 61.614 1.00 53.69 184 ASN A N 1
ATOM 1456 C CA . ASN A 1 184 ? -21.037 5.257 63.018 1.00 53.69 184 ASN A CA 1
ATOM 1457 C C . ASN A 1 184 ? -22.208 4.573 63.735 1.00 53.69 184 ASN A C 1
ATOM 1459 O O . ASN A 1 184 ? -23.154 5.238 64.153 1.00 53.69 184 ASN A O 1
ATOM 1463 N N . ARG A 1 185 ? -22.038 3.279 64.032 1.00 48.38 185 ARG A N 1
ATOM 1464 C CA . ARG A 1 185 ? -22.501 2.641 65.277 1.00 48.38 185 ARG A CA 1
ATOM 1465 C C . ARG A 1 185 ? -21.884 1.252 65.410 1.00 48.38 185 ARG A C 1
ATOM 1467 O O . ARG A 1 185 ? -22.331 0.306 64.767 1.00 48.38 185 ARG A O 1
ATOM 1474 N N . ARG A 1 186 ? -20.896 1.119 66.293 1.00 44.69 186 ARG A N 1
ATOM 1475 C CA . ARG A 1 186 ? -20.645 -0.131 67.016 1.00 44.69 186 ARG A CA 1
ATOM 1476 C C . ARG A 1 186 ? -20.357 0.171 68.496 1.00 44.69 186 ARG A C 1
ATOM 1478 O O . ARG A 1 186 ? -19.921 1.286 68.774 1.00 44.69 186 ARG A O 1
ATOM 1485 N N . PRO A 1 187 ? -20.757 -0.766 69.373 1.00 58.56 187 PRO A N 1
ATOM 1486 C CA . PRO A 1 187 ? -21.150 -0.536 70.765 1.00 58.56 187 PRO A CA 1
ATOM 1487 C C . PRO A 1 187 ? -19.992 -0.280 71.727 1.00 58.56 187 PRO A C 1
ATOM 1489 O O . PRO A 1 187 ? -18.864 -0.727 71.424 1.00 58.56 187 PRO A O 1
#

Sequence (187 aa):
MKITHINTYLDEAMKPGIRKTGASINESGRKFLTNFVLKSRLTENAKIRLRQTYDLNELLIADLRKNFIQKQSIPTISSLLHNATQSGTSIESFGKKIEDLMVNLTISEAYGNMEVAKTLRHVNERIAIHTFASGLGNIDLRTIVKARNYQTLSEAIQGANDEELPTSKIYNIEGRNHQDNYNNRRP

Radius of gyration: 27.76 Å; chains: 1; bounding box: 54×42×108 Å

Secondary structure (DSSP, 8-state):
--HHHHHHHHHHHTSSS-SS--S---HHHHHHHHHHHHHHTS-HHHHHHS-S--SSHHHHHHHHHHHHS----HHHHHHHHHT---TTS-HHHHHHHHHHHHHHHHHHHHTT-HHHHHHHHHHHHHHHHHHHHHH-S-HHHHHHHHHHT-SSHHHHHHHHHHH---S--------------------

Organism: NCBI:txid420089

pLDDT: mean 74.65, std 19.83, range [33.94, 97.44]

Foldseek 3Di:
DDPVVVVV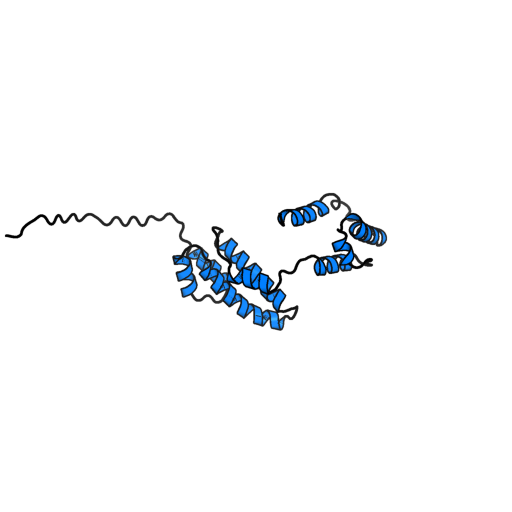CVVVVPPPDPDDDPDPQPQVNQQVVQQCCLPPVDDPVRNVQDDVGDSGPVNVVVSCCVRPVPLQALVRLVVCLQPQACVPPDLVVSLVVNVVSLLSNLCNVCVPPPVSSVVSSQVSQVSSLLSSLVRYPDPVLSVVLVVVPDRGSVVSSVVSVVPPPPPPDDPPPVPDDDDDPPDDDDD